Protein AF-0000000079061519 (afdb_homodimer)

pLDDT: mean 73.84, std 27.34, range [19.83, 97.75]

Foldseek 3Di:
DDDQWAWAQDPDPVRDIDIDGRDDDDDDPVVDDDPVDDDDDVVVVVVVVVVVVVVRVVRHVVRVVSNVVVVVVVVVVVVVVVVVVVVVVVVVVVVVVVVVCCVPDPPPPPDPPPPPPPPPVVPPPPPPPPPPPPPPPDPPPDDDD/DDDQWAWFFDPDPVRDIDIDGNDDPDDDPPPDDDPVDDDDDVVVVVVVVVVVVVVRVVRHVVRVVSNVVVVVVVVVVVVVVVVVVVVVVVVVVVVVVVVVCCVPDPPPPPDPPPPPPPPPVVPPPDDPPPDPPPPPPDDDDDPDD

Structure (mmCIF, N/CA/C/O backbone):
data_AF-0000000079061519-model_v1
#
loop_
_entity.id
_entity.type
_entity.pdbx_description
1 polymer 'Uncharacterized protein'
#
loop_
_atom_site.group_PDB
_atom_site.id
_atom_site.type_symbol
_atom_site.label_atom_id
_atom_site.label_alt_id
_atom_site.label_comp_id
_atom_site.label_asym_id
_atom_site.label_entity_id
_atom_site.label_seq_id
_atom_site.pdbx_PDB_ins_code
_atom_site.Cartn_x
_atom_site.Cartn_y
_atom_site.Cartn_z
_atom_site.occupancy
_atom_site.B_iso_or_equiv
_atom_site.auth_seq_id
_atom_site.auth_comp_id
_atom_site.auth_asym_id
_atom_site.auth_atom_id
_atom_site.pdbx_PDB_model_num
ATOM 1 N N . MET A 1 1 ? 3.869 -21.891 -20.766 1 82.25 1 MET A N 1
ATOM 2 C CA . MET A 1 1 ? 4.172 -21.562 -19.375 1 82.25 1 MET A CA 1
ATOM 3 C C . MET A 1 1 ? 3.914 -20.094 -19.094 1 82.25 1 MET A C 1
ATOM 5 O O . MET A 1 1 ? 4.098 -19.25 -19.969 1 82.25 1 MET A O 1
ATOM 9 N N . PRO A 1 2 ? 3.344 -19.875 -17.906 1 87.19 2 PRO A N 1
ATOM 10 C CA . PRO A 1 2 ? 3.217 -18.469 -17.531 1 87.19 2 PRO A CA 1
ATOM 11 C C . PRO A 1 2 ? 4.566 -17.781 -17.344 1 87.19 2 PRO A C 1
ATOM 13 O O . PRO A 1 2 ? 5.578 -18.453 -17.125 1 87.19 2 PRO A O 1
ATOM 16 N N . PRO A 1 3 ? 4.539 -16.5 -17.547 1 88.94 3 PRO A N 1
ATOM 17 C CA . PRO A 1 3 ? 5.781 -15.742 -17.359 1 88.94 3 PRO A CA 1
ATOM 18 C C . PRO A 1 3 ? 6.27 -15.773 -15.914 1 88.94 3 PRO A C 1
ATOM 20 O O . PRO A 1 3 ? 5.461 -15.891 -14.984 1 88.94 3 PRO A O 1
ATOM 23 N N . TRP A 1 4 ? 7.633 -15.648 -15.75 1 95.31 4 TRP A N 1
ATOM 24 C CA . TRP A 1 4 ? 8.242 -15.617 -14.43 1 95.31 4 TRP A CA 1
ATOM 25 C C . TRP A 1 4 ? 8.414 -14.188 -13.938 1 95.31 4 TRP A C 1
ATOM 27 O O . TRP A 1 4 ? 9.398 -13.867 -13.266 1 95.31 4 TRP A O 1
ATOM 37 N N . SER A 1 5 ? 7.57 -13.336 -14.414 1 94.69 5 SER A N 1
ATOM 38 C CA . SER A 1 5 ? 7.488 -11.953 -13.953 1 94.69 5 SER A CA 1
ATOM 39 C C . SER A 1 5 ? 6.051 -11.445 -13.969 1 94.69 5 SER A C 1
ATOM 41 O O . SER A 1 5 ? 5.199 -12.008 -14.664 1 94.69 5 SER A O 1
ATOM 43 N N . ILE A 1 6 ? 5.805 -10.5 -13.148 1 94.88 6 ILE A N 1
ATOM 44 C CA . ILE A 1 6 ? 4.496 -9.867 -13.07 1 94.88 6 ILE A CA 1
ATOM 45 C C . ILE A 1 6 ? 4.652 -8.352 -13.07 1 94.88 6 ILE A C 1
ATOM 47 O O . ILE A 1 6 ? 5.668 -7.828 -12.602 1 94.88 6 ILE A O 1
ATOM 51 N N . TYR A 1 7 ? 3.643 -7.727 -13.617 1 93.69 7 TYR A N 1
ATOM 52 C CA . TYR A 1 7 ? 3.623 -6.273 -13.688 1 93.69 7 TYR A CA 1
ATOM 53 C C . TYR A 1 7 ? 2.799 -5.68 -12.555 1 93.69 7 TYR A C 1
ATOM 55 O O . TYR A 1 7 ? 1.604 -5.961 -12.438 1 93.69 7 TYR A O 1
ATOM 63 N N . LEU A 1 8 ? 3.488 -4.895 -11.688 1 95.5 8 LEU A N 1
ATOM 64 C CA . LEU A 1 8 ? 2.832 -4.297 -10.523 1 95.5 8 LEU A CA 1
ATOM 65 C C . LEU A 1 8 ? 3.137 -2.805 -10.438 1 95.5 8 LEU A C 1
ATOM 67 O O . LEU A 1 8 ? 4.094 -2.326 -11.055 1 95.5 8 LEU A O 1
ATOM 71 N N . VAL A 1 9 ? 2.305 -2.174 -9.688 1 93.56 9 VAL A N 1
ATOM 72 C CA . VAL A 1 9 ? 2.557 -0.765 -9.406 1 93.56 9 VAL A CA 1
ATOM 73 C C . VAL A 1 9 ? 3.494 -0.638 -8.211 1 93.56 9 VAL A C 1
ATOM 75 O O . VAL A 1 9 ? 3.285 -1.28 -7.18 1 93.56 9 VAL A O 1
ATOM 78 N N . GLY A 1 10 ? 4.484 0.158 -8.375 1 88.69 10 GLY A N 1
ATOM 79 C CA . GLY A 1 10 ? 5.43 0.387 -7.297 1 88.69 10 GLY A CA 1
ATOM 80 C C . GLY A 1 10 ? 4.898 1.32 -6.227 1 88.69 10 GLY A C 1
ATOM 81 O O . GLY A 1 10 ? 4.016 2.139 -6.492 1 88.69 10 GLY A O 1
ATOM 82 N N . LEU A 1 11 ? 5.41 1.166 -5.062 1 85.06 11 LEU A N 1
ATOM 83 C CA . LEU A 1 11 ? 4.992 1.956 -3.91 1 85.06 11 LEU A CA 1
ATOM 84 C C . LEU A 1 11 ? 5.852 3.207 -3.766 1 85.06 11 LEU A C 1
ATOM 86 O O . LEU A 1 11 ? 5.711 3.953 -2.795 1 85.06 11 LEU A O 1
ATOM 90 N N . GLY A 1 12 ? 6.695 3.324 -4.703 1 79.62 12 GLY A N 1
ATOM 91 C CA . GLY A 1 12 ? 7.523 4.52 -4.672 1 79.62 12 GLY A CA 1
ATOM 92 C C . GLY A 1 12 ? 6.777 5.777 -5.07 1 79.62 12 GLY A C 1
ATOM 93 O O . GLY A 1 12 ? 5.559 5.746 -5.254 1 79.62 12 GLY A O 1
ATOM 94 N N . ASP A 1 13 ? 7.527 6.898 -5.297 1 75.69 13 ASP A N 1
ATOM 95 C CA . ASP A 1 13 ? 6.957 8.227 -5.496 1 75.69 13 ASP A CA 1
ATOM 96 C C . ASP A 1 13 ? 6.312 8.344 -6.875 1 75.69 13 ASP A C 1
ATOM 98 O O . ASP A 1 13 ? 5.305 9.031 -7.039 1 75.69 13 ASP A O 1
ATOM 102 N N . GLU A 1 14 ? 6.773 7.574 -7.762 1 80.44 14 GLU A N 1
ATOM 103 C CA . GLU A 1 14 ? 6.305 7.754 -9.133 1 80.44 14 GLU A CA 1
ATOM 104 C C . GLU A 1 14 ? 5.137 6.816 -9.438 1 80.44 14 GLU A C 1
ATOM 106 O O . GLU A 1 14 ? 4.434 7.004 -10.438 1 80.44 14 GLU A O 1
ATOM 111 N N . HIS A 1 15 ? 4.875 5.867 -8.594 1 84.38 15 HIS A N 1
ATOM 112 C CA . HIS A 1 15 ? 3.779 4.922 -8.758 1 84.38 15 HIS A CA 1
ATOM 113 C C . HIS A 1 15 ? 3.758 4.332 -10.164 1 84.38 15 HIS A C 1
ATOM 115 O O . HIS A 1 15 ? 2.695 4.223 -10.781 1 84.38 15 HIS A O 1
ATOM 121 N N . LYS A 1 16 ? 4.918 4.035 -10.578 1 87.94 16 LYS A N 1
ATOM 122 C CA . LYS A 1 16 ? 5.066 3.479 -11.914 1 87.94 16 LYS A CA 1
ATOM 123 C C . LYS A 1 16 ? 4.945 1.958 -11.898 1 87.94 16 LYS A C 1
ATOM 125 O O . LYS A 1 16 ? 5.27 1.317 -10.891 1 87.94 16 LYS A O 1
ATOM 130 N N . PHE A 1 17 ? 4.484 1.512 -13.039 1 92.19 17 PHE A N 1
ATOM 131 C CA . PHE A 1 17 ? 4.461 0.064 -13.211 1 92.19 17 PHE A CA 1
ATOM 132 C C . PHE A 1 17 ? 5.871 -0.479 -13.43 1 92.19 17 PHE A C 1
ATOM 134 O O . PHE A 1 17 ? 6.672 0.124 -14.148 1 92.19 17 PHE A O 1
ATOM 141 N N . GLU A 1 18 ? 6.078 -1.591 -12.742 1 92.12 18 GLU A N 1
ATOM 142 C CA . GLU A 1 18 ? 7.379 -2.252 -12.844 1 92.12 18 GLU A CA 1
ATOM 143 C C . GLU A 1 18 ? 7.219 -3.766 -12.945 1 92.12 18 GLU A C 1
ATOM 145 O O . GLU A 1 18 ? 6.238 -4.324 -12.453 1 92.12 18 GLU A O 1
ATOM 150 N N . HIS A 1 19 ? 8.266 -4.316 -13.609 1 94.12 19 HIS A N 1
ATOM 151 C CA . HIS A 1 19 ? 8.336 -5.773 -13.656 1 94.12 19 HIS A CA 1
ATOM 152 C C . HIS A 1 19 ? 8.969 -6.336 -12.391 1 94.12 19 HIS A C 1
ATOM 154 O O . HIS A 1 19 ? 10.07 -5.93 -12.008 1 94.12 19 HIS A O 1
ATOM 160 N N . VAL A 1 20 ? 8.211 -7.254 -11.844 1 95.06 20 VAL A N 1
ATOM 161 C CA . VAL A 1 20 ? 8.711 -7.934 -10.656 1 95.06 20 VAL A CA 1
ATOM 162 C C . VAL A 1 20 ? 8.953 -9.406 -10.961 1 95.06 20 VAL A C 1
ATOM 164 O O . VAL A 1 20 ? 8.039 -10.117 -11.391 1 95.06 20 VAL A O 1
ATOM 167 N N . ASP A 1 21 ? 10.172 -9.82 -10.695 1 96.62 21 ASP A N 1
ATOM 168 C CA . ASP A 1 21 ? 10.508 -11.219 -10.922 1 96.62 21 ASP A CA 1
ATOM 169 C C . ASP A 1 21 ? 9.883 -12.117 -9.859 1 96.62 21 ASP A C 1
ATOM 171 O O . ASP A 1 21 ? 9.953 -11.82 -8.664 1 96.62 21 ASP A O 1
ATOM 175 N N . ILE A 1 22 ? 9.344 -13.211 -10.367 1 96.81 22 ILE A N 1
ATOM 176 C CA . ILE A 1 22 ? 8.789 -14.203 -9.453 1 96.81 22 ILE A CA 1
ATOM 177 C C . ILE A 1 22 ? 9.906 -15.094 -8.914 1 96.81 22 ILE A C 1
ATOM 179 O O . ILE A 1 22 ? 10.57 -15.789 -9.688 1 96.81 22 ILE A O 1
ATOM 183 N N . PRO A 1 23 ? 10.18 -14.992 -7.609 1 95.38 23 PRO A N 1
ATOM 184 C CA . PRO A 1 23 ? 11.25 -15.812 -7.051 1 95.38 23 PRO A CA 1
ATOM 185 C C . PRO A 1 23 ? 11.047 -17.312 -7.305 1 95.38 23 PRO A C 1
ATOM 187 O O . PRO A 1 23 ? 9.914 -17.797 -7.27 1 95.38 23 PRO A O 1
ATOM 190 N N . ARG A 1 24 ? 12.32 -17.75 -7.566 1 88.94 24 ARG A N 1
ATOM 191 C CA . ARG A 1 24 ? 12.344 -19.188 -7.816 1 88.94 24 ARG A CA 1
ATOM 192 C C . ARG A 1 24 ? 12.945 -19.953 -6.633 1 88.94 24 ARG A C 1
ATOM 194 O O . ARG A 1 24 ? 13.633 -19.359 -5.801 1 88.94 24 ARG A O 1
ATOM 201 N N . ASP A 1 25 ? 12.477 -20.953 -6.129 1 86.69 25 ASP A N 1
ATOM 202 C CA . ASP A 1 25 ? 13.047 -21.812 -5.094 1 86.69 25 ASP A CA 1
ATOM 203 C C . ASP A 1 25 ? 12.492 -21.453 -3.717 1 86.69 25 ASP A C 1
ATOM 205 O O . ASP A 1 25 ? 13.258 -21.266 -2.764 1 86.69 25 ASP A O 1
ATOM 209 N N . ILE A 1 26 ? 11.281 -21.141 -3.838 1 86.69 26 ILE A N 1
ATOM 210 C CA . ILE A 1 26 ? 10.57 -20.938 -2.584 1 86.69 26 ILE A CA 1
ATOM 211 C C . ILE A 1 26 ? 10.109 -22.266 -2.016 1 86.69 26 ILE A C 1
ATOM 213 O O . ILE A 1 26 ? 9.602 -23.125 -2.748 1 86.69 26 ILE A O 1
ATOM 217 N N . GLU A 1 27 ? 10.406 -22.375 -0.73 1 82.62 27 GLU A N 1
ATOM 218 C CA . GLU A 1 27 ? 10.023 -23.625 -0.084 1 82.62 27 GLU A CA 1
ATOM 219 C C . GLU A 1 27 ? 8.602 -23.562 0.464 1 82.62 27 GLU A C 1
ATOM 221 O O . GLU A 1 27 ? 8.289 -22.688 1.286 1 82.62 27 GLU A O 1
ATOM 226 N N . TYR A 1 28 ? 7.684 -24.344 -0.229 1 83.75 28 TYR A N 1
ATOM 227 C CA . TYR A 1 28 ? 6.328 -24.578 0.255 1 83.75 28 TYR A CA 1
ATOM 228 C C . TYR A 1 28 ? 5.996 -26.062 0.246 1 83.75 28 TYR A C 1
ATOM 230 O O . TYR A 1 28 ? 6.512 -26.828 -0.584 1 83.75 28 TYR A O 1
ATOM 238 N N . ASN A 1 29 ? 5.164 -26.453 1.187 1 84.06 29 ASN A N 1
ATOM 239 C CA . ASN A 1 29 ? 4.828 -27.859 1.344 1 84.06 29 ASN A CA 1
ATOM 240 C C . ASN A 1 29 ? 4.223 -28.438 0.069 1 84.06 29 ASN A C 1
ATOM 242 O O . ASN A 1 29 ? 4.422 -29.609 -0.242 1 84.06 29 ASN A O 1
ATOM 246 N N . TYR A 1 30 ? 3.549 -27.562 -0.661 1 82.25 30 TYR A N 1
ATOM 247 C CA . TYR A 1 30 ? 2.844 -28.047 -1.837 1 82.25 30 TYR A CA 1
ATOM 248 C C . TYR A 1 30 ? 3.746 -28.031 -3.064 1 82.25 30 TYR A C 1
ATOM 250 O O . TYR A 1 30 ? 3.326 -28.406 -4.16 1 82.25 30 TYR A O 1
ATOM 258 N N . VAL A 1 31 ? 4.996 -27.688 -2.918 1 85.88 31 VAL A N 1
ATOM 259 C CA . VAL A 1 31 ? 5.91 -27.625 -4.055 1 85.88 31 VAL A CA 1
ATOM 260 C C . VAL A 1 31 ? 6.598 -28.984 -4.223 1 85.88 31 VAL A C 1
ATOM 262 O O . VAL A 1 31 ? 7.152 -29.281 -5.285 1 85.88 31 VAL A O 1
ATOM 265 N N . VAL A 1 32 ? 6.379 -29.859 -3.289 1 84.44 32 VAL A N 1
ATOM 266 C CA . VAL A 1 32 ? 7.074 -31.141 -3.318 1 84.44 32 VAL A CA 1
ATOM 267 C C . VAL A 1 32 ? 6.188 -32.188 -3.975 1 84.44 32 VAL A C 1
ATOM 269 O O . VAL A 1 32 ? 5.055 -32.406 -3.541 1 84.44 32 VAL A O 1
ATOM 272 N N . VAL A 1 33 ? 6.742 -32.781 -5.102 1 85.75 33 VAL A N 1
ATOM 273 C CA . VAL A 1 33 ? 6.07 -33.875 -5.785 1 85.75 33 VAL A CA 1
ATOM 274 C C . VAL A 1 33 ? 6.844 -35.188 -5.555 1 85.75 33 VAL A C 1
ATOM 276 O O . VAL A 1 33 ? 8.062 -35.25 -5.754 1 85.75 33 VAL A O 1
ATOM 279 N N . PRO A 1 34 ? 6.133 -36.156 -5.051 1 86.5 34 PRO A N 1
ATOM 280 C CA . PRO A 1 34 ? 6.828 -37.438 -4.824 1 86.5 34 PRO A CA 1
ATOM 281 C C . PRO A 1 34 ? 7.613 -37.906 -6.047 1 86.5 34 PRO A C 1
ATOM 283 O O . PRO A 1 34 ? 7.156 -37.75 -7.18 1 86.5 34 PRO A O 1
ATOM 286 N N . ASN A 1 35 ? 8.766 -38.562 -5.898 1 87.94 35 ASN A N 1
ATOM 287 C CA . ASN A 1 35 ? 9.688 -39 -6.949 1 87.94 35 ASN A CA 1
ATOM 288 C C . ASN A 1 35 ? 9.047 -40.031 -7.871 1 87.94 35 ASN A C 1
ATOM 290 O O . ASN A 1 35 ? 9.414 -40.125 -9.047 1 87.94 35 ASN A O 1
ATOM 294 N N . LYS A 1 36 ? 8.086 -40.656 -7.418 1 91.62 36 LYS A N 1
ATOM 295 C CA . LYS A 1 36 ? 7.48 -41.75 -8.18 1 91.62 36 LYS A CA 1
ATOM 296 C C . LYS A 1 36 ? 6.488 -41.219 -9.211 1 91.62 36 LYS A C 1
ATOM 298 O O . LYS A 1 36 ? 6.117 -41.938 -10.141 1 91.62 36 LYS A O 1
ATOM 303 N N . VAL A 1 37 ? 6.121 -40.031 -8.977 1 89.94 37 VAL A N 1
ATOM 304 C CA . VAL A 1 37 ? 5.137 -39.438 -9.875 1 89.94 37 VAL A CA 1
ATOM 305 C C . VAL A 1 37 ? 5.844 -38.844 -11.102 1 89.94 37 VAL A C 1
ATOM 307 O O . VAL A 1 37 ? 6.695 -37.969 -10.969 1 89.94 37 VAL A O 1
ATOM 310 N N . LYS A 1 38 ? 5.531 -39.375 -12.359 1 91.62 38 LYS A N 1
ATOM 311 C CA . LYS A 1 38 ? 6.184 -38.906 -13.586 1 91.62 38 LYS A CA 1
ATOM 312 C C . LYS A 1 38 ? 5.219 -38.094 -14.445 1 91.62 38 LYS A C 1
ATOM 314 O O . LYS A 1 38 ? 5.648 -37.281 -15.266 1 91.62 38 LYS A O 1
ATOM 319 N N . MET A 1 39 ? 3.961 -38.438 -14.305 1 93.12 39 MET A N 1
ATOM 320 C CA . MET A 1 39 ? 2.914 -37.75 -15.062 1 93.12 39 MET A CA 1
ATOM 321 C C . MET A 1 39 ? 1.742 -37.375 -14.156 1 93.12 39 MET A C 1
ATOM 323 O O . MET A 1 39 ? 1.481 -38.062 -13.164 1 93.12 39 MET A O 1
ATOM 327 N N . VAL A 1 40 ? 1.188 -36.281 -14.477 1 92.19 40 VAL A N 1
ATOM 328 C CA . VAL A 1 40 ? 0.06 -35.781 -13.703 1 92.19 40 VAL A CA 1
ATOM 329 C C . VAL A 1 40 ? -1.114 -35.469 -14.633 1 92.19 40 VAL A C 1
ATOM 331 O O . VAL A 1 40 ? -0.918 -35.094 -15.789 1 92.19 40 VAL A O 1
ATOM 334 N N . ALA A 1 41 ? -2.256 -35.75 -14.156 1 93 41 ALA A N 1
ATOM 335 C CA . ALA A 1 41 ? -3.471 -35.5 -14.93 1 93 41 ALA A CA 1
ATOM 336 C C . ALA A 1 41 ? -3.576 -34.031 -15.344 1 93 41 ALA A C 1
ATOM 338 O O . ALA A 1 41 ? -3.254 -33.125 -14.57 1 93 41 ALA A O 1
ATOM 339 N N . VAL A 1 42 ? -4.105 -33.844 -16.562 1 91.88 42 VAL A N 1
ATOM 340 C CA . VAL A 1 42 ? -4.234 -32.531 -17.125 1 91.88 42 VAL A CA 1
ATOM 341 C C . VAL A 1 42 ? -5.137 -31.672 -16.234 1 91.88 42 VAL A C 1
ATOM 343 O O . VAL A 1 42 ? -4.945 -30.453 -16.125 1 91.88 42 VAL A O 1
ATOM 346 N N . GLY A 1 43 ? -6.117 -32.281 -15.578 1 89 43 GLY A N 1
ATOM 347 C CA . GLY A 1 43 ? -6.992 -31.547 -14.672 1 89 43 GLY A CA 1
ATOM 348 C C . GLY A 1 43 ? -6.242 -30.812 -13.57 1 89 43 GLY A C 1
ATOM 349 O O . GLY A 1 43 ? -6.59 -29.688 -13.211 1 89 43 GLY A O 1
ATOM 350 N N . THR A 1 44 ? -5.227 -31.484 -13.078 1 91.69 44 THR A N 1
ATOM 351 C CA . THR A 1 44 ? -4.391 -30.875 -12.047 1 91.69 44 THR A CA 1
ATOM 352 C C . THR A 1 44 ? -3.656 -29.656 -12.594 1 91.69 44 THR A C 1
ATOM 354 O O . THR A 1 44 ? -3.598 -28.609 -11.938 1 91.69 44 THR A O 1
ATOM 357 N N . VAL A 1 45 ? -3.152 -29.75 -13.805 1 91.56 45 VAL A N 1
ATOM 358 C CA . VAL A 1 45 ? -2.406 -28.672 -14.453 1 91.56 45 VAL A CA 1
ATOM 359 C C . VAL A 1 45 ? -3.328 -27.484 -14.703 1 91.56 45 VAL A C 1
ATOM 361 O O . VAL A 1 45 ? -2.947 -26.344 -14.461 1 91.56 45 VAL A O 1
ATOM 364 N N . VAL A 1 46 ? -4.523 -27.75 -15.102 1 90.44 46 VAL A N 1
ATOM 365 C CA . VAL A 1 46 ? -5.508 -26.703 -15.344 1 90.44 46 VAL A CA 1
ATOM 366 C C . VAL A 1 46 ? -5.805 -25.969 -14.039 1 90.44 46 VAL A C 1
ATOM 368 O O . VAL A 1 46 ? -5.875 -24.734 -14.016 1 90.44 46 VAL A O 1
ATOM 371 N N . GLY A 1 47 ? -5.91 -26.703 -12.953 1 92.06 47 GLY A N 1
ATOM 372 C CA . GLY A 1 47 ? -6.113 -26.109 -11.648 1 92.06 47 GLY A CA 1
ATOM 373 C C . GLY A 1 47 ? -4.969 -25.203 -11.227 1 92.06 47 GLY A C 1
ATOM 374 O O . GLY A 1 47 ? -5.195 -24.109 -10.703 1 92.06 47 GLY A O 1
ATOM 375 N N . LEU A 1 48 ? -3.793 -25.609 -11.453 1 94.25 48 LEU A N 1
ATOM 376 C CA . LEU A 1 48 ? -2.613 -24.828 -11.094 1 94.25 48 LEU A CA 1
ATOM 377 C C . LEU A 1 48 ? -2.521 -23.547 -11.93 1 94.25 48 LEU A C 1
ATOM 379 O O . LEU A 1 48 ? -2.188 -22.484 -11.414 1 94.25 48 LEU A O 1
ATOM 383 N N . LEU A 1 49 ? -2.855 -23.672 -13.195 1 93.69 49 LEU A N 1
ATOM 384 C CA . LEU A 1 49 ? -2.842 -22.516 -14.094 1 93.69 49 LEU A CA 1
ATOM 385 C C . LEU A 1 49 ? -3.896 -21.5 -13.68 1 93.69 49 LEU A C 1
ATOM 387 O O . LEU A 1 49 ? -3.646 -20.297 -13.719 1 93.69 49 LEU A O 1
ATOM 391 N N . GLN A 1 50 ? -4.992 -21.922 -13.227 1 93.19 50 GLN A N 1
ATOM 392 C CA . GLN A 1 50 ? -6.039 -21.031 -12.727 1 93.19 50 GLN A CA 1
ATOM 393 C C . GLN A 1 50 ? -5.594 -20.328 -11.453 1 93.19 50 GLN A C 1
ATOM 395 O O . GLN A 1 50 ? -5.887 -19.141 -11.266 1 93.19 50 GLN A O 1
ATOM 400 N N . GLN A 1 51 ? -4.898 -21.016 -10.641 1 95 51 GLN A N 1
ATOM 401 C CA . GLN A 1 51 ? -4.383 -20.406 -9.414 1 95 51 GLN A CA 1
ATOM 402 C C . GLN A 1 51 ? -3.365 -19.312 -9.727 1 95 51 GLN A C 1
ATOM 404 O O . GLN A 1 51 ? -3.373 -18.266 -9.102 1 95 51 GLN A O 1
ATOM 409 N N . ILE A 1 52 ? -2.539 -19.594 -10.656 1 95.5 52 ILE A N 1
ATOM 410 C CA . ILE A 1 52 ? -1.54 -18.625 -11.07 1 95.5 52 ILE A CA 1
ATOM 411 C C . ILE A 1 52 ? -2.234 -17.375 -11.617 1 95.5 52 ILE A C 1
ATOM 413 O O . ILE A 1 52 ? -1.879 -16.25 -11.25 1 95.5 52 ILE A O 1
ATOM 417 N N . ALA A 1 53 ? -3.25 -17.609 -12.414 1 94.94 53 ALA A N 1
ATOM 418 C CA . ALA A 1 53 ? -4.027 -16.484 -12.945 1 94.94 53 ALA A CA 1
ATOM 419 C C . ALA A 1 53 ? -4.691 -15.695 -11.82 1 94.94 53 ALA A C 1
ATOM 421 O O . ALA A 1 53 ? -4.66 -14.461 -11.812 1 94.94 53 ALA A O 1
ATOM 422 N N . GLY A 1 54 ? -5.246 -16.391 -10.914 1 95.75 54 GLY A N 1
ATOM 423 C CA . GLY A 1 54 ? -5.895 -15.758 -9.773 1 95.75 54 GLY A CA 1
ATOM 424 C C . GLY A 1 54 ? -4.934 -14.969 -8.906 1 95.75 54 GLY A C 1
ATOM 425 O O . GLY A 1 54 ? -5.223 -13.836 -8.523 1 95.75 54 GLY A O 1
ATOM 426 N N . LEU A 1 55 ? -3.818 -15.531 -8.617 1 95.88 55 LEU A N 1
ATOM 427 C CA . LEU A 1 55 ? -2.812 -14.875 -7.793 1 95.88 55 LEU A CA 1
ATOM 428 C C . LEU A 1 55 ? -2.275 -13.625 -8.484 1 95.88 55 LEU A C 1
ATOM 430 O O . LEU A 1 55 ? -2.047 -12.602 -7.84 1 95.88 55 LEU A O 1
ATOM 434 N N . THR A 1 56 ? -2.094 -13.719 -9.734 1 95.12 56 THR A N 1
ATOM 435 C CA . THR A 1 56 ? -1.656 -12.57 -10.523 1 95.12 56 THR A CA 1
ATOM 436 C C . THR A 1 56 ? -2.676 -11.438 -10.445 1 95.12 56 THR A C 1
ATOM 438 O O . THR A 1 56 ? -2.307 -10.281 -10.25 1 95.12 56 THR A O 1
ATOM 441 N N . SER A 1 57 ? -3.889 -11.789 -10.57 1 94.62 57 SER A N 1
ATOM 442 C CA . SER A 1 57 ? -4.965 -10.812 -10.469 1 94.62 57 SER A CA 1
ATOM 443 C C . SER A 1 57 ? -4.977 -10.133 -9.102 1 94.62 57 SER A C 1
ATOM 445 O O . SER A 1 57 ? -5.105 -8.914 -9.008 1 94.62 57 SER A O 1
ATOM 447 N N . ILE A 1 58 ? -4.805 -10.859 -8.078 1 95 58 ILE A N 1
ATOM 448 C CA . ILE A 1 58 ? -4.781 -10.344 -6.715 1 95 58 ILE A CA 1
ATOM 449 C C . ILE A 1 58 ? -3.602 -9.383 -6.551 1 95 58 ILE A C 1
ATOM 451 O O . ILE A 1 58 ? -3.756 -8.281 -6.016 1 95 58 ILE A O 1
ATOM 455 N N . ALA A 1 59 ? -2.486 -9.812 -6.98 1 95.12 59 ALA A N 1
ATOM 456 C CA . ALA A 1 59 ? -1.288 -8.992 -6.836 1 95.12 59 ALA A CA 1
ATOM 457 C C . ALA A 1 59 ? -1.457 -7.648 -7.543 1 95.12 59 ALA A C 1
ATOM 459 O O . ALA A 1 59 ? -1.125 -6.602 -6.98 1 95.12 59 ALA A O 1
ATOM 460 N N . MET A 1 60 ? -1.974 -7.68 -8.68 1 94.12 60 MET A N 1
ATOM 461 C CA . MET A 1 60 ? -2.182 -6.457 -9.453 1 94.12 60 MET A CA 1
ATOM 462 C C . MET A 1 60 ? -3.189 -5.543 -8.766 1 94.12 60 MET A C 1
ATOM 464 O O . MET A 1 60 ? -2.928 -4.352 -8.578 1 94.12 60 MET A O 1
ATOM 468 N N . LYS A 1 61 ? -4.281 -6.074 -8.383 1 94.19 61 LYS A N 1
ATOM 469 C CA . LYS A 1 61 ? -5.328 -5.309 -7.723 1 94.19 61 LYS A CA 1
ATOM 470 C C . LYS A 1 61 ? -4.82 -4.688 -6.422 1 94.19 61 LYS A C 1
ATOM 472 O O . LYS A 1 61 ? -5.109 -3.527 -6.125 1 94.19 61 LYS A O 1
ATOM 477 N N . GLN A 1 62 ? -4.121 -5.445 -5.719 1 93.94 62 GLN A N 1
ATOM 478 C CA . GLN A 1 62 ? -3.576 -4.965 -4.453 1 93.94 62 GLN A CA 1
ATOM 479 C C . GLN A 1 62 ? -2.57 -3.838 -4.68 1 93.94 62 GLN A C 1
ATOM 481 O O . GLN A 1 62 ? -2.527 -2.873 -3.912 1 93.94 62 GLN A O 1
ATOM 486 N N . SER A 1 63 ? -1.758 -4.039 -5.613 1 95.06 63 SER A N 1
ATOM 487 C CA . SER A 1 63 ? -0.771 -3.006 -5.906 1 95.06 63 SER A CA 1
ATOM 488 C C . SER A 1 63 ? -1.444 -1.692 -6.293 1 95.06 63 SER A C 1
ATOM 490 O O . SER A 1 63 ? -1.021 -0.62 -5.859 1 95.06 63 SER A O 1
ATOM 492 N N . LEU A 1 64 ? -2.482 -1.761 -7.031 1 95.75 64 LEU A N 1
ATOM 493 C CA . LEU A 1 64 ? -3.232 -0.576 -7.434 1 95.75 64 LEU A CA 1
ATOM 494 C C . LEU A 1 64 ? -3.941 0.051 -6.238 1 95.75 64 LEU A C 1
ATOM 496 O O . LEU A 1 64 ? -3.93 1.273 -6.074 1 95.75 64 LEU A O 1
ATOM 500 N N . ALA A 1 65 ? -4.508 -0.778 -5.469 1 94.69 65 ALA A N 1
ATOM 501 C CA . ALA A 1 65 ? -5.203 -0.302 -4.273 1 94.69 65 ALA A CA 1
ATOM 502 C C . ALA A 1 65 ? -4.242 0.412 -3.326 1 94.69 65 ALA A C 1
ATOM 504 O O . ALA A 1 65 ? -4.594 1.437 -2.736 1 94.69 65 ALA A O 1
ATOM 505 N N . ALA A 1 66 ? -3.141 -0.18 -3.182 1 94.56 66 ALA A N 1
ATOM 506 C CA . ALA A 1 66 ? -2.123 0.432 -2.332 1 94.56 66 ALA A CA 1
ATOM 507 C C . ALA A 1 66 ? -1.725 1.809 -2.857 1 94.56 66 ALA A C 1
ATOM 509 O O . ALA A 1 66 ? -1.645 2.773 -2.092 1 94.56 66 ALA A O 1
ATOM 510 N N . ARG A 1 67 ? -1.451 1.856 -4.07 1 93.62 67 ARG A N 1
ATOM 511 C CA . ARG A 1 67 ? -1.13 3.133 -4.699 1 93.62 67 ARG A CA 1
ATOM 512 C C . ARG A 1 67 ? -2.229 4.16 -4.449 1 93.62 67 ARG A C 1
ATOM 514 O O . ARG A 1 67 ? -1.95 5.293 -4.047 1 93.62 67 ARG A O 1
ATOM 521 N N . ASP A 1 68 ? -3.416 3.854 -4.691 1 95.06 68 ASP A N 1
ATOM 522 C CA . ASP A 1 68 ? -4.539 4.77 -4.527 1 95.06 68 ASP A CA 1
ATOM 523 C C . ASP A 1 68 ? -4.66 5.242 -3.08 1 95.06 68 ASP A C 1
ATOM 525 O O . ASP A 1 68 ? -4.93 6.418 -2.826 1 95.06 68 ASP A O 1
ATOM 529 N N . ALA A 1 69 ? -4.488 4.32 -2.201 1 93.19 69 ALA A N 1
ATOM 530 C CA . ALA A 1 69 ? -4.535 4.676 -0.784 1 93.19 69 ALA A CA 1
ATOM 531 C C . ALA A 1 69 ? -3.439 5.676 -0.431 1 93.19 69 ALA A C 1
ATOM 533 O O . ALA A 1 69 ? -3.691 6.66 0.265 1 93.19 69 ALA A O 1
ATOM 534 N N . LEU A 1 70 ? -2.309 5.418 -0.905 1 92.88 70 LEU A N 1
ATOM 535 C CA . LEU A 1 70 ? -1.179 6.305 -0.65 1 92.88 70 LEU A CA 1
ATOM 536 C C . LEU A 1 70 ? -1.438 7.695 -1.224 1 92.88 70 LEU A C 1
ATOM 538 O O . LEU A 1 70 ? -1.196 8.703 -0.555 1 92.88 70 LEU A O 1
ATOM 542 N N . LEU A 1 71 ? -1.95 7.73 -2.379 1 93.44 71 LEU A N 1
ATOM 543 C CA . LEU A 1 71 ? -2.24 9 -3.033 1 93.44 71 LEU A CA 1
ATOM 544 C C . LEU A 1 71 ? -3.332 9.758 -2.285 1 93.44 71 LEU A C 1
ATOM 546 O O . LEU A 1 71 ? -3.236 10.977 -2.104 1 93.44 71 LEU A O 1
ATOM 550 N N . ARG A 1 72 ? -4.27 9.078 -1.907 1 93.75 72 ARG A N 1
ATOM 551 C CA . ARG A 1 72 ? -5.367 9.688 -1.159 1 93.75 72 ARG A CA 1
ATOM 552 C C . ARG A 1 72 ? -4.863 10.32 0.134 1 93.75 72 ARG A C 1
ATOM 554 O O . ARG A 1 72 ? -5.219 11.453 0.455 1 93.75 72 ARG A O 1
ATOM 561 N N . ILE A 1 73 ? -4.078 9.633 0.832 1 91.81 73 ILE A N 1
ATOM 562 C CA . ILE A 1 73 ? -3.549 10.133 2.1 1 91.81 73 ILE A CA 1
ATOM 563 C C . ILE A 1 73 ? -2.66 11.344 1.848 1 91.81 73 ILE A C 1
ATOM 565 O O . ILE A 1 73 ? -2.727 12.336 2.582 1 91.81 73 ILE A O 1
ATOM 569 N N . LYS A 1 74 ? -1.892 11.25 0.898 1 92.19 74 LYS A N 1
ATOM 570 C CA . LYS A 1 74 ? -1.005 12.359 0.566 1 92.19 74 LYS A CA 1
ATOM 571 C C . LYS A 1 74 ? -1.801 13.617 0.221 1 92.19 74 LYS A C 1
A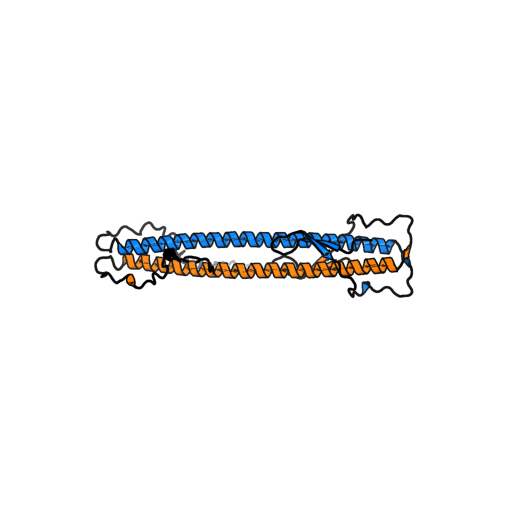TOM 573 O O . LYS A 1 74 ? -1.449 14.719 0.649 1 92.19 74 LYS A O 1
ATOM 578 N N . GLU A 1 75 ? -2.789 13.492 -0.521 1 94.06 75 GLU A N 1
ATOM 579 C CA . GLU A 1 75 ? -3.641 14.617 -0.893 1 94.06 75 GLU A CA 1
ATOM 580 C C . GLU A 1 75 ? -4.305 15.234 0.334 1 94.06 75 GLU A C 1
ATOM 582 O O . GLU A 1 75 ? -4.312 16.453 0.492 1 94.06 75 GLU A O 1
ATOM 587 N N . GLU A 1 76 ? -4.828 14.414 1.104 1 94.19 76 GLU A N 1
ATOM 588 C CA . GLU A 1 76 ? -5.461 14.875 2.338 1 94.19 76 GLU A CA 1
ATOM 589 C C . GLU A 1 76 ? -4.461 15.609 3.227 1 94.19 76 GLU A C 1
ATOM 591 O O . GLU A 1 76 ? -4.773 16.672 3.779 1 94.19 76 GLU A O 1
ATOM 596 N N . HIS A 1 77 ? -3.322 15.047 3.367 1 94.31 77 HIS A N 1
ATOM 597 C CA . HIS A 1 77 ? -2.252 15.656 4.148 1 94.31 77 HIS A CA 1
ATOM 598 C C . HIS A 1 77 ? -1.886 17.031 3.605 1 94.31 77 HIS A C 1
ATOM 600 O O . HIS A 1 77 ? -1.758 18 4.367 1 94.31 77 HIS A O 1
ATOM 606 N N . THR A 1 78 ? -1.747 17.094 2.367 1 95.31 78 THR A N 1
ATOM 607 C CA . THR A 1 78 ? -1.39 18.359 1.732 1 95.31 78 THR A CA 1
ATOM 608 C C . THR A 1 78 ? -2.461 19.422 1.987 1 95.31 78 THR A C 1
ATOM 610 O O . THR A 1 78 ? -2.146 20.562 2.338 1 95.31 78 THR A O 1
ATOM 613 N N . ARG A 1 79 ? -3.639 19.062 1.879 1 96.5 79 ARG A N 1
ATOM 614 C CA . ARG A 1 79 ? -4.75 19.984 2.113 1 96.5 79 ARG A CA 1
ATOM 615 C C . ARG A 1 79 ? -4.742 20.5 3.551 1 96.5 79 ARG A C 1
ATOM 617 O O . ARG A 1 79 ? -4.938 21.688 3.791 1 96.5 79 ARG A O 1
ATOM 624 N N . GLN A 1 80 ? -4.547 19.609 4.438 1 96.5 80 GLN A N 1
ATOM 625 C CA . GLN A 1 80 ? -4.531 19.969 5.852 1 96.5 80 GLN A CA 1
ATOM 626 C C . GLN A 1 80 ? -3.361 20.891 6.172 1 96.5 80 GLN A C 1
ATOM 628 O O . GLN A 1 80 ? -3.518 21.875 6.902 1 96.5 80 GLN A O 1
ATOM 633 N N . ILE A 1 81 ? -2.285 20.578 5.684 1 96.25 81 ILE A N 1
ATOM 634 C CA . ILE A 1 81 ? -1.087 21.375 5.926 1 96.25 81 ILE A CA 1
ATOM 635 C C . ILE A 1 81 ? -1.263 22.766 5.32 1 96.25 81 ILE A C 1
ATOM 637 O O . ILE A 1 81 ? -0.914 23.766 5.945 1 96.25 81 ILE A O 1
ATOM 641 N N . ASP A 1 82 ? -1.812 22.828 4.191 1 96.5 82 ASP A N 1
ATOM 642 C CA . ASP A 1 82 ? -2.041 24.109 3.533 1 96.5 82 ASP A CA 1
ATOM 643 C C . ASP A 1 82 ? -3.029 24.969 4.324 1 96.5 82 ASP A C 1
ATOM 645 O O . ASP A 1 82 ? -2.814 26.156 4.504 1 96.5 82 ASP A O 1
ATOM 649 N N . ALA A 1 83 ? -4.008 24.422 4.754 1 97 83 ALA A N 1
ATOM 650 C CA . ALA A 1 83 ? -4.984 25.125 5.574 1 97 83 ALA A CA 1
ATOM 651 C C . ALA A 1 83 ? -4.332 25.719 6.82 1 97 83 ALA A C 1
ATOM 653 O O . ALA A 1 83 ? -4.594 26.859 7.184 1 97 83 ALA A O 1
ATOM 654 N N . LYS A 1 84 ? -3.521 24.984 7.391 1 97.12 84 LYS A N 1
ATOM 655 C CA . LYS A 1 84 ? -2.834 25.438 8.594 1 97.12 84 LYS A CA 1
ATOM 656 C C . LYS A 1 84 ? -1.798 26.516 8.25 1 97.12 84 LYS A C 1
ATOM 658 O O . LYS A 1 84 ? -1.596 27.453 9.023 1 97.12 84 LYS A O 1
ATOM 663 N N . ARG A 1 85 ? -1.185 26.297 7.18 1 97.12 85 ARG A N 1
ATOM 664 C CA . ARG A 1 85 ? -0.249 27.312 6.715 1 97.12 85 ARG A CA 1
ATOM 665 C C . ARG A 1 85 ? -0.957 28.641 6.488 1 97.12 85 ARG A C 1
ATOM 667 O O . ARG A 1 85 ? -0.446 29.703 6.875 1 97.12 85 ARG A O 1
ATOM 674 N N . ASP A 1 86 ? -2.082 28.625 5.93 1 97.38 86 ASP A N 1
ATOM 675 C CA . ASP A 1 86 ? -2.875 29.844 5.711 1 97.38 86 ASP A CA 1
ATOM 676 C C . ASP A 1 86 ? -3.264 30.484 7.039 1 97.38 86 ASP A C 1
ATOM 678 O O . ASP A 1 86 ? -3.178 31.703 7.188 1 97.38 86 ASP A O 1
ATOM 682 N N . GLU A 1 87 ? -3.676 29.703 7.926 1 97.38 87 GLU A N 1
ATOM 683 C CA . GLU A 1 87 ? -4.02 30.203 9.258 1 97.38 87 GLU A CA 1
ATOM 684 C C . GLU A 1 87 ? -2.82 30.875 9.922 1 97.38 87 GLU A C 1
ATOM 686 O O . GLU A 1 87 ? -2.941 31.969 10.477 1 97.38 87 GLU A O 1
ATOM 691 N N . ILE A 1 88 ? -1.724 30.156 9.805 1 97.44 88 ILE A N 1
ATOM 692 C CA . ILE A 1 88 ? -0.496 30.672 10.398 1 97.44 88 ILE A CA 1
ATOM 693 C C . ILE A 1 88 ? -0.129 32 9.758 1 97.44 88 ILE A C 1
ATOM 695 O O . ILE A 1 88 ? 0.212 32.969 10.453 1 97.44 88 ILE A O 1
ATOM 699 N N . GLU A 1 89 ? -0.253 32.156 8.539 1 97.69 89 GLU A N 1
ATOM 700 C CA . GLU A 1 89 ? 0.065 33.406 7.832 1 97.69 89 GLU A CA 1
ATOM 701 C C . GLU A 1 89 ? -0.876 34.531 8.242 1 97.69 89 GLU A C 1
ATOM 703 O O . GLU A 1 89 ? -0.436 35.656 8.484 1 97.69 89 GLU A O 1
ATOM 708 N N . ASN A 1 90 ? -2.117 34.219 8.359 1 97.25 90 ASN A N 1
ATOM 709 C CA . ASN A 1 90 ? -3.098 35.219 8.789 1 97.25 90 ASN A CA 1
ATOM 710 C C . ASN A 1 90 ? -2.824 35.688 10.211 1 97.25 90 ASN A C 1
ATOM 712 O O . ASN A 1 90 ? -2.902 36.906 10.5 1 97.25 90 ASN A O 1
ATOM 716 N N . LEU A 1 91 ? -2.395 34.781 11.039 1 95.94 91 LEU A N 1
ATOM 717 C CA . LEU A 1 91 ? -2.072 35.125 12.422 1 95.94 91 LEU A CA 1
ATOM 718 C C . LEU A 1 91 ? -0.802 35.969 12.492 1 95.94 91 LEU A C 1
ATOM 720 O O . LEU A 1 91 ? -0.729 36.906 13.266 1 95.94 91 LEU A O 1
ATOM 724 N N . LYS A 1 92 ? 0.132 35.625 11.727 1 95.69 92 LYS A N 1
ATOM 725 C CA . LYS A 1 92 ? 1.362 36.406 11.672 1 95.69 92 LYS A CA 1
ATOM 726 C C . LYS A 1 92 ? 1.088 37.844 11.203 1 95.69 92 LYS A C 1
ATOM 728 O O . LYS A 1 92 ? 1.642 38.781 11.742 1 95.69 92 LYS A O 1
ATOM 733 N N . LYS A 1 93 ? 0.198 38.031 10.203 1 93.62 93 LYS A N 1
ATOM 734 C CA . LYS A 1 93 ? -0.211 39.344 9.75 1 93.62 93 LYS A CA 1
ATOM 735 C C . LYS A 1 93 ? -0.91 40.125 10.867 1 93.62 93 LYS A C 1
ATOM 737 O O . LYS A 1 93 ? -0.631 41.312 11.078 1 93.62 93 LYS A O 1
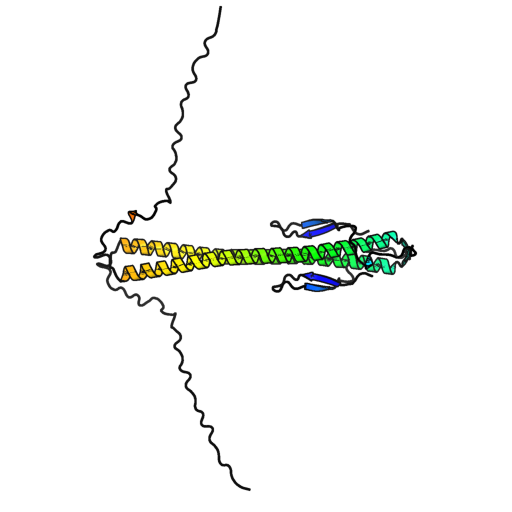ATOM 742 N N . LEU A 1 94 ? -1.744 39.406 11.547 1 93.31 94 LEU A N 1
ATOM 743 C CA . LEU A 1 94 ? -2.463 40 12.656 1 93.31 94 LEU A CA 1
ATOM 744 C C . LEU A 1 94 ? -1.497 40.469 13.75 1 93.31 94 LEU A C 1
ATOM 746 O O . LEU A 1 94 ? -1.621 41.562 14.281 1 93.31 94 LEU A O 1
ATOM 750 N N . VAL A 1 95 ? -0.543 39.594 14.031 1 90.69 95 VAL A N 1
ATOM 751 C CA . VAL A 1 95 ? 0.485 39.938 15.008 1 90.69 95 VAL A CA 1
ATOM 752 C C . VAL A 1 95 ? 1.271 41.156 14.539 1 90.69 95 VAL A C 1
ATOM 754 O O . VAL A 1 95 ? 1.563 42.062 15.328 1 90.69 95 VAL A O 1
ATOM 757 N N . GLY A 1 96 ? 1.548 41.25 13.305 1 86.25 96 GLY A N 1
ATOM 758 C CA . GLY A 1 96 ? 2.234 42.375 12.742 1 86.25 96 GLY A CA 1
ATOM 759 C C . GLY A 1 96 ? 1.445 43.688 12.867 1 86.25 96 GLY A C 1
ATOM 760 O O . GLY A 1 96 ? 1.991 44.719 13.258 1 86.25 96 GLY A O 1
ATOM 761 N N . VAL A 1 97 ? 0.143 43.656 12.586 1 86.31 97 VAL A N 1
ATOM 762 C CA . VAL A 1 97 ? -0.752 44.781 12.656 1 86.31 97 VAL A CA 1
ATOM 763 C C . VAL A 1 97 ? -0.876 45.25 14.109 1 86.31 97 VAL A C 1
ATOM 765 O O . VAL A 1 97 ? -0.789 46.469 14.391 1 86.31 97 VAL A O 1
ATOM 768 N N . LEU A 1 98 ? -0.915 44.312 15.047 1 84.56 98 LEU A N 1
ATOM 769 C CA . LEU A 1 98 ? -1.078 44.656 16.453 1 84.56 98 LEU A CA 1
ATOM 770 C C . LEU A 1 98 ? 0.217 45.219 17.031 1 84.56 98 LEU A C 1
ATOM 772 O O . LEU A 1 98 ? 0.189 46.156 17.844 1 84.56 98 LEU A O 1
ATOM 776 N N . ALA A 1 99 ? 1.253 44.688 16.531 1 82.88 99 ALA A N 1
ATOM 777 C CA . ALA A 1 99 ? 2.555 45.156 17 1 82.88 99 ALA A CA 1
ATOM 778 C C . ALA A 1 99 ? 2.842 46.562 16.484 1 82.88 99 ALA A C 1
ATOM 780 O O . ALA A 1 99 ? 3.354 47.406 17.234 1 82.88 99 ALA A O 1
ATOM 781 N N . LEU A 1 100 ? 2.418 47 15.289 1 79.06 100 LEU A N 1
ATOM 782 C CA . LEU A 1 100 ? 2.604 48.312 14.695 1 79.06 100 LEU A CA 1
ATOM 783 C C . LEU A 1 100 ? 1.587 49.312 15.242 1 79.06 100 LEU A C 1
ATOM 785 O O . LEU A 1 100 ? 1.918 50.469 15.492 1 79.06 100 LEU A O 1
ATOM 789 N N . GLY A 1 101 ? 0.33 48.906 15.312 1 68.94 101 GLY A N 1
ATOM 790 C CA . GLY A 1 101 ? -0.678 49.75 15.898 1 68.94 101 GLY A CA 1
ATOM 791 C C . GLY A 1 101 ? -0.387 50.125 17.344 1 68.94 101 GLY A C 1
ATOM 792 O O . GLY A 1 101 ? -0.63 51.25 17.766 1 68.94 101 GLY A O 1
ATOM 793 N N . GLY A 1 102 ? 0.056 49.219 18.062 1 60.78 102 GLY A N 1
ATOM 794 C CA . GLY A 1 102 ? 0.481 49.531 19.406 1 60.78 102 GLY A CA 1
ATOM 795 C C . GLY A 1 102 ? 1.658 50.469 19.453 1 60.78 102 GLY A C 1
ATOM 796 O O . GLY A 1 102 ? 1.795 51.25 20.406 1 60.78 102 GLY A O 1
ATOM 797 N N . LEU A 1 103 ? 2.453 50.469 18.453 1 59.62 103 LEU A N 1
ATOM 798 C CA . LEU A 1 103 ? 3.6 51.375 18.375 1 59.62 103 LEU A CA 1
ATOM 799 C C . LEU A 1 103 ? 3.17 52.75 17.875 1 59.62 103 LEU A C 1
ATOM 801 O O . LEU A 1 103 ? 3.709 53.75 18.328 1 59.62 103 LEU A O 1
ATOM 805 N N . LEU A 1 104 ? 2.178 52.969 17 1 57.66 104 LEU A N 1
ATOM 806 C CA . LEU A 1 104 ? 1.773 54.219 16.375 1 57.66 104 LEU A CA 1
ATOM 807 C C . LEU A 1 104 ? 0.672 54.875 17.188 1 57.66 104 LEU A C 1
ATOM 809 O O . LEU A 1 104 ? 0.549 56.125 17.172 1 57.66 104 LEU A O 1
ATOM 813 N N . TYR A 1 105 ? -0.376 54.375 17.625 1 47.06 105 TYR A N 1
ATOM 814 C CA . TYR A 1 105 ? -1.396 55 18.453 1 47.06 105 TYR A CA 1
ATOM 815 C C . TYR A 1 105 ? -1.271 54.562 19.906 1 47.06 105 TYR A C 1
ATOM 817 O O . TYR A 1 105 ? -1.901 53.594 20.328 1 47.06 105 TYR A O 1
ATOM 825 N N . PRO A 1 106 ? -0.27 55.031 20.531 1 45.5 106 PRO A N 1
ATOM 826 C CA . PRO A 1 106 ? -0.249 54.812 21.984 1 45.5 106 PRO A CA 1
ATOM 827 C C . PRO A 1 106 ? -1.549 55.25 22.656 1 45.5 106 PRO A C 1
ATOM 829 O O . PRO A 1 106 ? -2.303 56.062 22.109 1 45.5 106 PRO A O 1
ATOM 832 N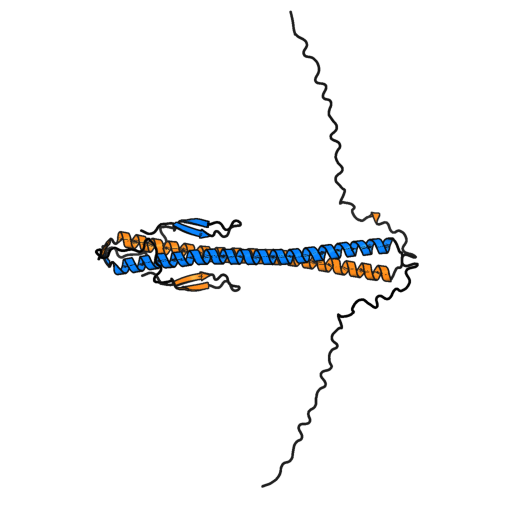 N . THR A 1 107 ? -2.182 54.312 23.5 1 44.22 107 THR A N 1
ATOM 833 C CA . THR A 1 107 ? -3.453 54.594 24.172 1 44.22 107 THR A CA 1
ATOM 834 C C . THR A 1 107 ? -3.629 56.062 24.422 1 44.22 107 THR A C 1
ATOM 836 O O . THR A 1 107 ? -4.59 56.5 25.078 1 44.22 107 THR A O 1
ATOM 839 N N . SER A 1 108 ? -2.783 56.969 24.156 1 41.12 108 SER A N 1
ATOM 840 C CA . SER A 1 108 ? -3.42 58.188 24.672 1 41.12 108 SER A CA 1
ATOM 841 C C . SER A 1 108 ? -4.805 58.375 24.062 1 41.12 108 SER A C 1
ATOM 843 O O . SER A 1 108 ? -5.746 58.781 24.766 1 41.12 108 SER A O 1
ATOM 845 N N . LYS A 1 109 ? -4.965 58.781 22.734 1 42.12 109 LYS A N 1
ATOM 846 C CA . LYS A 1 109 ? -6.246 59.312 22.266 1 42.12 109 LYS A CA 1
ATOM 847 C C . LYS A 1 109 ? -7.121 58.188 21.719 1 42.12 109 LYS A C 1
ATOM 849 O O . LYS A 1 109 ? -8.086 58.438 20.984 1 42.12 109 LYS A O 1
ATOM 854 N N . MET A 1 110 ? -6.848 56.938 21.656 1 37.97 110 MET A N 1
ATOM 855 C CA . MET A 1 110 ? -7.938 56.125 21.141 1 37.97 110 MET A CA 1
ATOM 856 C C . MET A 1 110 ? -9.086 56.062 22.141 1 37.97 110 MET A C 1
ATOM 858 O O . MET A 1 110 ? -8.891 55.656 23.297 1 37.97 110 MET A O 1
ATOM 862 N N . ASP A 1 111 ? -10.078 56.844 22.016 1 35.19 111 ASP A N 1
ATOM 863 C CA . ASP A 1 111 ? -11.391 56.656 22.641 1 35.19 111 ASP A CA 1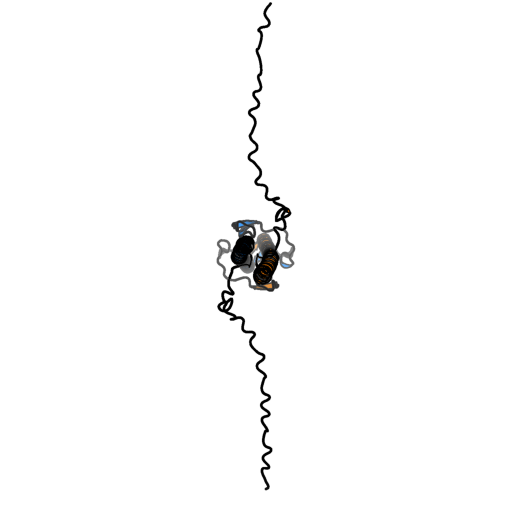
ATOM 864 C C . ASP A 1 111 ? -11.75 55.188 22.703 1 35.19 111 ASP A C 1
ATOM 866 O O . ASP A 1 111 ? -11.328 54.375 21.875 1 35.19 111 ASP A O 1
ATOM 870 N N . ALA A 1 112 ? -12.344 54.594 23.812 1 34.69 112 ALA A N 1
ATOM 871 C CA . ALA A 1 112 ? -13.109 53.375 24.125 1 34.69 112 ALA A CA 1
ATOM 872 C C . ALA A 1 112 ? -13.836 52.875 22.891 1 34.69 112 ALA A C 1
ATOM 874 O O . ALA A 1 112 ? -14.977 53.25 22.625 1 34.69 112 ALA A O 1
ATOM 875 N N . VAL A 1 113 ? -13.391 52.906 21.766 1 35.06 113 VAL A N 1
ATOM 876 C CA . VAL A 1 113 ? -14.227 52.219 20.766 1 35.06 113 VAL A CA 1
ATOM 877 C C . VAL A 1 113 ? -14.5 50.781 21.203 1 35.06 113 VAL A C 1
ATOM 879 O O . VAL A 1 113 ? -13.602 50.094 21.672 1 35.06 113 VAL A O 1
ATOM 882 N N . LYS A 1 114 ? -15.789 50.375 21.297 1 38.22 114 LYS A N 1
ATOM 883 C CA . LYS A 1 114 ? -16.625 49.281 21.75 1 38.22 114 LYS A CA 1
ATOM 884 C C . LYS A 1 114 ? -16.156 47.938 21.156 1 38.22 114 LYS A C 1
ATOM 886 O O . LYS A 1 114 ? -16.266 47.719 19.953 1 38.22 114 LYS A O 1
ATOM 891 N N . LEU A 1 115 ? -15.18 47.25 21.609 1 36.72 115 LEU A N 1
ATOM 892 C CA . LEU A 1 115 ? -14.969 45.812 21.531 1 36.72 115 LEU A CA 1
ATOM 893 C C . LEU A 1 115 ? -16.297 45.062 21.625 1 36.72 115 LEU A C 1
ATOM 895 O O . LEU A 1 115 ? -16.297 43.812 21.719 1 36.72 115 LEU A O 1
ATOM 899 N N . LYS A 1 116 ? -17.344 45.75 21.75 1 38.31 116 LYS A N 1
ATOM 900 C CA . LYS A 1 116 ? -18.656 45.125 21.875 1 38.31 116 LYS A CA 1
ATOM 901 C C . LYS A 1 116 ? -18.984 44.281 20.656 1 38.31 116 LYS A C 1
ATOM 903 O O . LYS A 1 116 ? -19.891 43.438 20.703 1 38.31 116 LYS A O 1
ATOM 908 N N . SER A 1 117 ? -18.594 44.531 19.438 1 34.75 117 SER A N 1
ATOM 909 C CA . SER A 1 117 ? -19.172 43.781 18.312 1 34.75 117 SER A CA 1
ATOM 910 C C . SER A 1 117 ? -18.344 42.531 18 1 34.75 117 SER A C 1
ATOM 912 O O . SER A 1 117 ? -18.344 42.062 16.859 1 34.75 117 SER A O 1
ATOM 914 N N . LEU A 1 118 ? -17.312 42.188 18.703 1 36.59 118 LEU A N 1
ATOM 915 C CA . LEU A 1 118 ? -16.844 40.844 18.359 1 36.59 118 LEU A CA 1
ATOM 916 C C . LEU A 1 118 ? -17.875 39.781 18.719 1 36.59 118 LEU A C 1
ATOM 918 O O . LEU A 1 118 ? -18.469 39.844 19.797 1 36.59 118 LEU A O 1
ATOM 922 N N . PRO A 1 119 ? -18.469 39.062 17.734 1 33.62 119 PRO A N 1
ATOM 923 C CA . PRO A 1 119 ? -19.422 38.031 18.125 1 33.62 119 PRO A CA 1
ATOM 924 C C . PRO A 1 119 ? -18.906 37.156 19.266 1 33.62 119 PRO A C 1
ATOM 926 O O . PRO A 1 119 ? -17.797 36.625 19.203 1 33.62 119 PRO A O 1
ATOM 929 N N . THR A 1 120 ? -19.125 37.562 20.5 1 39.62 120 THR A N 1
ATOM 930 C CA . THR A 1 120 ? -19.094 36.719 21.672 1 39.62 120 THR A CA 1
ATOM 931 C C . THR A 1 120 ? -19.75 35.375 21.375 1 39.62 120 THR A C 1
ATOM 933 O O . THR A 1 120 ? -20.234 34.688 22.297 1 39.62 120 THR A O 1
ATOM 936 N N . GLY A 1 121 ? -19.969 35 20.078 1 37.16 121 GLY A N 1
ATOM 937 C CA . GLY A 1 121 ? -20.703 33.75 19.938 1 37.16 121 GLY A CA 1
ATOM 938 C C . GLY A 1 121 ? -20.094 32.594 20.719 1 37.16 121 GLY A C 1
ATOM 939 O O . GLY A 1 121 ? -20.469 31.438 20.516 1 37.16 121 GLY A O 1
ATOM 940 N N . PHE A 1 122 ? -18.906 32.75 21.281 1 35.5 122 PHE A N 1
ATOM 941 C CA . PHE A 1 122 ? -18.609 31.531 22.031 1 35.5 122 PHE A CA 1
ATOM 942 C C . PHE A 1 122 ? -19.375 31.5 23.344 1 35.5 122 PHE A C 1
ATOM 944 O O . PHE A 1 122 ? -18.922 32.031 24.359 1 35.5 122 PHE A O 1
ATOM 951 N N . SER A 1 123 ? -20.625 31.922 23.297 1 30.58 123 SER A N 1
ATOM 952 C CA . SER A 1 123 ? -21.422 31.734 24.5 1 30.58 123 SER A CA 1
ATOM 953 C C . SER A 1 123 ? -21.156 30.391 25.156 1 30.58 123 SER A C 1
ATOM 955 O O . SER A 1 123 ? -21.094 29.359 24.469 1 30.58 123 SER A O 1
ATOM 957 N N . SER A 1 124 ? -20.328 30.469 26.219 1 30.73 124 SER A N 1
ATOM 958 C CA . SER A 1 124 ? -20.359 29.422 27.234 1 30.73 124 SER A CA 1
ATOM 959 C C . SER A 1 124 ? -21.766 28.906 27.453 1 30.73 124 SER A C 1
ATOM 961 O O . SER A 1 124 ? -22.672 29.672 27.812 1 30.73 124 SER A O 1
ATOM 963 N N . GLU A 1 125 ? -22.172 27.969 26.594 1 32.25 125 GLU A N 1
ATOM 964 C CA . GLU A 1 125 ? -23.391 27.219 26.891 1 32.25 125 GLU A CA 1
ATOM 965 C C . GLU A 1 125 ? -23.5 26.906 28.375 1 32.25 125 GLU A C 1
ATOM 967 O O . GLU A 1 125 ? -22.562 26.391 28.984 1 32.25 125 GLU A O 1
ATOM 972 N N . GLY A 1 126 ? -24.125 27.859 29.156 1 27.7 126 GLY A N 1
ATOM 973 C CA . GLY A 1 126 ? -24.672 27.781 30.516 1 27.7 126 GLY A CA 1
ATOM 974 C C . GLY A 1 126 ? -25.203 26.391 30.844 1 27.7 126 GLY A C 1
ATOM 975 O O . GLY A 1 126 ? -25.688 25.688 29.969 1 27.7 126 GLY A O 1
ATOM 976 N N . GLU A 1 127 ? -24.578 25.812 31.875 1 35.09 127 GLU A N 1
ATOM 977 C CA . GLU A 1 127 ? -25 24.641 32.625 1 35.09 127 GLU A CA 1
ATOM 978 C C . GLU A 1 127 ? -26.5 24.625 32.844 1 35.09 127 GLU A C 1
ATOM 980 O O . GLU A 1 127 ? -27.047 25.547 33.469 1 35.09 127 GLU A O 1
ATOM 985 N N . SER A 1 128 ? -27.172 24.375 31.797 1 32.12 128 SER A N 1
ATOM 986 C CA . SER A 1 128 ? -28.594 24.156 32.094 1 32.12 128 SER A CA 1
ATOM 987 C C . SER A 1 128 ? -28.766 23.25 33.281 1 32.12 128 SER A C 1
ATOM 989 O O . SER A 1 128 ? -28.156 22.172 33.375 1 32.12 128 SER A O 1
ATOM 991 N N . SER A 1 129 ? -28.969 23.906 34.5 1 32.31 129 SER A N 1
ATOM 992 C CA . SER A 1 129 ? -29.5 23.297 35.719 1 32.31 129 SER A CA 1
ATOM 993 C C . SER A 1 129 ? -30.656 22.344 35.375 1 32.31 129 SER A C 1
ATOM 995 O O . SER A 1 129 ? -31.672 22.766 34.812 1 32.31 129 SER A O 1
ATOM 997 N N . ASP A 1 130 ? -30.328 21.078 35.062 1 31.39 130 ASP A N 1
ATOM 998 C CA . ASP A 1 130 ? -31.266 19.953 35 1 31.39 130 ASP A CA 1
ATOM 999 C C . ASP A 1 130 ? -32.25 19.969 36.188 1 31.39 130 ASP A C 1
ATOM 1001 O O . ASP A 1 130 ? -31.812 19.938 37.344 1 31.39 130 ASP A O 1
ATOM 1005 N N . ASP A 1 131 ? -33.219 20.781 36.094 1 29.75 131 ASP A N 1
ATOM 1006 C CA . ASP A 1 131 ? -34.375 20.734 37 1 29.75 131 ASP A CA 1
ATOM 1007 C C . ASP A 1 131 ? -34.844 19.297 37.188 1 29.75 131 ASP A C 1
ATOM 1009 O O . ASP A 1 131 ? -35.062 18.562 36.219 1 29.75 131 ASP A O 1
ATOM 1013 N N . ASP A 1 132 ? -34.5 18.703 38.406 1 29.56 132 ASP A N 1
ATOM 1014 C CA . ASP A 1 132 ? -34.938 17.484 39.094 1 29.56 132 ASP A CA 1
ATOM 1015 C C . ASP A 1 132 ? -36.469 17.328 39.031 1 29.56 132 ASP A C 1
ATOM 1017 O O . ASP A 1 132 ? -37.188 18.125 39.656 1 29.56 132 ASP A O 1
ATOM 1021 N N . ASP A 1 133 ? -37.031 17.156 37.875 1 28.48 133 ASP A N 1
ATOM 1022 C CA . ASP A 1 133 ? -38.469 16.844 37.906 1 28.48 133 ASP A CA 1
ATOM 1023 C C . ASP A 1 133 ? -38.75 15.68 38.844 1 28.48 133 ASP A C 1
ATOM 1025 O O . ASP A 1 133 ? -38.281 14.57 38.625 1 28.48 133 ASP A O 1
ATOM 1029 N N . SER A 1 134 ? -38.938 15.945 40.219 1 28.22 134 SER A N 1
ATOM 1030 C CA . SER A 1 134 ? -39.5 15.117 41.281 1 28.22 134 SER A CA 1
ATOM 1031 C C . SER A 1 134 ? -40.844 14.516 40.844 1 28.22 134 SER A C 1
ATOM 1033 O O . SER A 1 134 ? -41.875 15.164 40.938 1 28.22 134 SER A O 1
ATOM 1035 N N . ARG A 1 135 ? -40.969 13.883 39.688 1 27.2 135 ARG A N 1
ATOM 1036 C CA . ARG A 1 135 ? -42.312 13.391 39.5 1 27.2 135 ARG A CA 1
ATOM 1037 C C . ARG A 1 135 ? -42.719 12.406 40.594 1 27.2 135 ARG A C 1
ATOM 1039 O O . ARG A 1 135 ? -42 11.445 40.875 1 27.2 135 ARG A O 1
ATOM 1046 N N . SER A 1 136 ? -43.469 12.992 41.625 1 23.98 136 SER A N 1
ATOM 1047 C CA . SER A 1 136 ? -44.25 12.398 42.719 1 23.98 136 SER A CA 1
ATOM 1048 C C . SER A 1 136 ? -45.219 11.328 42.188 1 23.98 136 SER A C 1
ATOM 1050 O O . SER A 1 136 ? -46.156 11.641 41.438 1 23.98 136 SER A O 1
ATOM 1052 N N . ASP A 1 137 ? -44.656 10.234 41.656 1 23.64 137 ASP A N 1
ATOM 1053 C CA . ASP A 1 137 ? -45.594 9.164 41.375 1 23.64 137 ASP A CA 1
ATOM 1054 C C . ASP A 1 137 ? -46.531 8.914 42.531 1 23.64 137 ASP A C 1
ATOM 1056 O O . ASP A 1 137 ? -46.094 8.68 43.656 1 23.64 137 ASP A O 1
ATOM 1060 N N . GLY A 1 138 ? -47.688 9.555 42.562 1 21.92 138 GLY A N 1
ATOM 1061 C CA . GLY A 1 138 ? -48.875 9.367 43.375 1 21.92 138 GLY A CA 1
ATOM 1062 C C . GLY A 1 138 ? -49.281 7.91 43.531 1 21.92 138 GLY A C 1
ATOM 1063 O O . GLY A 1 138 ? -49.25 7.152 42.562 1 21.92 138 GLY A O 1
ATOM 1064 N N . ALA A 1 139 ? -49.219 7.316 44.75 1 24.42 139 ALA A N 1
ATOM 1065 C CA . ALA A 1 139 ? -49.531 6.098 45.5 1 24.42 139 ALA A CA 1
ATOM 1066 C C . ALA A 1 139 ? -51 5.695 45.281 1 24.42 139 ALA A C 1
ATOM 1068 O O . ALA A 1 139 ? -51.562 4.91 46.062 1 24.42 139 ALA A O 1
ATOM 1069 N N . CYS A 1 140 ? -51.562 5.898 44.094 1 24.66 140 CYS A N 1
ATOM 1070 C CA . CYS A 1 140 ? -52.969 5.664 44.344 1 24.66 140 CYS A CA 1
ATOM 1071 C C . CYS A 1 140 ? -53.188 4.312 45.031 1 24.66 140 CYS A C 1
ATOM 1073 O O . CYS A 1 140 ? -52.531 3.332 44.688 1 24.66 140 CYS A O 1
ATOM 1075 N N . ALA A 1 141 ? -54 4.27 46.125 1 24.17 141 ALA A N 1
ATOM 1076 C CA . ALA A 1 141 ? -54.656 3.492 47.188 1 24.17 141 ALA A CA 1
ATOM 1077 C C . ALA A 1 141 ? -55.5 2.369 46.594 1 24.17 141 ALA A C 1
ATOM 1079 O O . ALA A 1 141 ? -56.219 1.676 47.312 1 24.17 141 ALA A O 1
ATOM 1080 N N . ARG A 1 142 ? -55.438 2.166 45.188 1 22.95 142 ARG A N 1
ATOM 1081 C CA . ARG A 1 142 ? -56.75 1.553 45 1 22.95 142 ARG A CA 1
ATOM 1082 C C . ARG A 1 142 ? -56.938 0.363 45.938 1 22.95 142 ARG A C 1
ATOM 1084 O O . ARG A 1 142 ? -55.969 -0.305 46.281 1 22.95 142 ARG A O 1
ATOM 1091 N N . GLY A 1 143 ? -58.219 0.134 46.312 1 22.77 143 GLY A N 1
ATOM 1092 C CA . GLY A 1 143 ? -59.188 -0.511 47.156 1 22.77 143 GLY A CA 1
ATOM 1093 C C . GLY A 1 143 ? -59 -2.016 47.25 1 22.77 143 GLY A C 1
ATOM 1094 O O . GLY A 1 143 ? -58.219 -2.596 46.5 1 22.77 143 GLY A O 1
ATOM 1095 N N . GLN A 1 144 ? -60.125 -2.688 47.5 1 25.17 144 GLN A N 1
ATOM 1096 C CA . GLN A 1 144 ? -60.844 -3.664 48.344 1 25.17 144 GLN A CA 1
ATOM 1097 C C . GLN A 1 144 ? -60.625 -5.082 47.812 1 25.17 144 GLN A C 1
ATOM 1099 O O . GLN A 1 144 ? -60.25 -5.977 48.562 1 25.17 144 GLN A O 1
ATOM 1104 N N . VAL A 1 145 ? -61.781 -5.551 47 1 26.14 145 VAL A N 1
ATOM 1105 C CA . VAL A 1 145 ? -62.375 -6.879 47.062 1 26.14 145 VAL A CA 1
ATOM 1106 C C . VAL A 1 145 ? -61.5 -7.891 46.344 1 26.14 145 VAL A C 1
ATOM 1108 O O . VAL A 1 145 ? -60.906 -7.574 45.312 1 26.14 145 VAL A O 1
ATOM 1111 N N . MET B 1 1 ? -2.477 -29.969 -3.58 1 86.06 1 MET B N 1
ATOM 1112 C CA . MET B 1 1 ? -2.85 -28.719 -4.23 1 86.06 1 MET B CA 1
ATOM 1113 C C . MET B 1 1 ? -2.617 -27.531 -3.299 1 86.06 1 MET B C 1
ATOM 1115 O O . MET B 1 1 ? -2.779 -27.641 -2.082 1 86.06 1 MET B O 1
ATOM 1119 N N . PRO B 1 2 ? -2.113 -26.469 -3.912 1 90.44 2 PRO B N 1
ATOM 1120 C CA . PRO B 1 2 ? -2.014 -25.25 -3.104 1 90.44 2 PRO B CA 1
ATOM 1121 C C . PRO B 1 2 ? -3.379 -24.719 -2.676 1 90.44 2 PRO B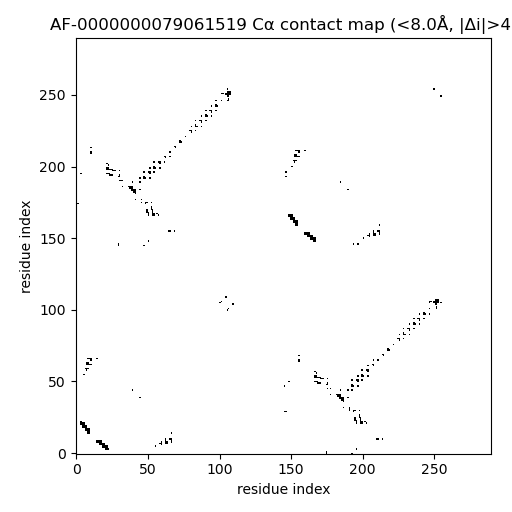 C 1
ATOM 1123 O O . PRO B 1 2 ? -4.395 -25.047 -3.289 1 90.44 2 PRO B O 1
ATOM 1126 N N . PRO B 1 3 ? -3.338 -24 -1.588 1 90.75 3 PRO B N 1
ATOM 1127 C CA . PRO B 1 3 ? -4.594 -23.406 -1.126 1 90.75 3 PRO B CA 1
ATOM 1128 C C . PRO B 1 3 ? -5.16 -22.375 -2.105 1 90.75 3 PRO B C 1
ATOM 1130 O O . PRO B 1 3 ? -4.402 -21.719 -2.814 1 90.75 3 PRO B O 1
ATOM 1133 N N . TRP B 1 4 ? -6.535 -22.266 -2.121 1 95.75 4 TRP B N 1
ATOM 1134 C CA . TRP B 1 4 ? -7.223 -21.297 -2.973 1 95.75 4 TRP B CA 1
ATOM 1135 C C . TRP B 1 4 ? -7.48 -19.984 -2.223 1 95.75 4 TRP B C 1
ATOM 1137 O O . TRP B 1 4 ? -8.492 -19.328 -2.453 1 95.75 4 TRP B O 1
ATOM 1147 N N . SER B 1 5 ? -6.668 -19.734 -1.267 1 94.88 5 SER B N 1
ATOM 1148 C CA . SER B 1 5 ? -6.676 -18.469 -0.542 1 94.88 5 SER B CA 1
ATOM 1149 C C . SER B 1 5 ? -5.266 -18.047 -0.139 1 94.88 5 SER B C 1
ATOM 1151 O O . SER B 1 5 ? -4.355 -18.875 -0.097 1 94.88 5 SER B O 1
ATOM 1153 N N . ILE B 1 6 ? -5.102 -16.781 0.051 1 95.38 6 ILE B N 1
ATOM 1154 C CA . ILE B 1 6 ? -3.828 -16.234 0.488 1 95.38 6 ILE B CA 1
ATOM 1155 C C . ILE B 1 6 ? -4.062 -15.25 1.635 1 95.38 6 ILE B C 1
ATOM 1157 O O . ILE B 1 6 ? -5.125 -14.617 1.718 1 95.38 6 ILE B O 1
ATOM 1161 N N . TYR B 1 7 ? -3.072 -15.188 2.475 1 94.25 7 TYR B N 1
ATOM 1162 C CA . TYR B 1 7 ? -3.121 -14.289 3.623 1 94.25 7 TYR B CA 1
ATOM 1163 C C . TYR B 1 7 ? -2.359 -13 3.338 1 94.25 7 TYR B C 1
ATOM 1165 O O . TYR B 1 7 ? -1.154 -13.031 3.072 1 94.25 7 TYR B O 1
ATOM 1173 N N . LEU B 1 8 ? -3.113 -11.875 3.354 1 95.62 8 LEU B N 1
ATOM 1174 C CA . LEU B 1 8 ? -2.52 -10.578 3.057 1 95.62 8 LEU B CA 1
ATOM 1175 C C . LEU B 1 8 ? -2.893 -9.555 4.121 1 95.62 8 LEU B C 1
ATOM 1177 O O . LEU B 1 8 ? -3.855 -9.75 4.867 1 95.62 8 LEU B O 1
ATOM 1181 N N . VAL B 1 9 ? -2.098 -8.539 4.121 1 93.75 9 VAL B N 1
ATOM 1182 C CA . VAL B 1 9 ? -2.418 -7.414 5 1 93.75 9 VAL B CA 1
ATOM 1183 C C . VAL B 1 9 ? -3.361 -6.453 4.285 1 93.75 9 VAL B C 1
ATOM 1185 O O . VAL B 1 9 ? -3.119 -6.074 3.135 1 93.75 9 VAL B O 1
ATOM 1188 N N . GLY B 1 10 ? -4.371 -6.082 4.965 1 88.94 10 GLY B N 1
ATOM 1189 C CA . GLY B 1 10 ? -5.328 -5.145 4.406 1 88.94 10 GLY B CA 1
ATOM 1190 C C . GLY B 1 10 ? -4.848 -3.705 4.445 1 88.94 10 GLY B C 1
ATOM 1191 O O . GLY B 1 10 ? -3.98 -3.357 5.25 1 88.94 10 GLY B O 1
ATOM 1192 N N . LEU B 1 11 ? -5.379 -2.922 3.588 1 85.19 11 LEU B N 1
ATOM 1193 C CA . LEU B 1 11 ? -5.008 -1.518 3.459 1 85.19 11 LEU B CA 1
ATOM 1194 C C . LEU B 1 11 ? -5.91 -0.636 4.316 1 85.19 11 LEU B C 1
ATOM 1196 O O . LEU B 1 11 ? -5.82 0.592 4.262 1 85.19 11 LEU B O 1
ATOM 1200 N N . GLY B 1 12 ? -6.723 -1.318 5.004 1 80.25 12 GLY B N 1
ATOM 1201 C CA . GLY B 1 12 ? -7.602 -0.559 5.879 1 80.25 12 GLY B CA 1
ATOM 1202 C C . GLY B 1 12 ? -6.898 -0.022 7.113 1 80.25 12 GLY B C 1
ATOM 1203 O O . GLY B 1 12 ? -5.68 -0.156 7.246 1 80.25 12 GLY B O 1
ATOM 1204 N N . ASP B 1 13 ? -7.668 0.527 8.086 1 75.5 13 ASP B N 1
ATOM 1205 C CA . ASP B 1 13 ? -7.148 1.254 9.242 1 75.5 13 ASP B CA 1
ATOM 1206 C C . ASP B 1 13 ? -6.484 0.303 10.234 1 75.5 13 ASP B C 1
ATOM 1208 O O . ASP B 1 13 ? -5.5 0.662 10.883 1 75.5 13 ASP B O 1
ATOM 1212 N N . GLU B 1 14 ? -6.914 -0.895 10.211 1 79.88 14 GLU B N 1
ATOM 1213 C CA . GLU B 1 14 ? -6.418 -1.807 11.234 1 79.88 14 GLU B CA 1
ATOM 1214 C C . GLU B 1 14 ? -5.215 -2.602 10.727 1 79.88 14 GLU B C 1
ATOM 1216 O O . GLU B 1 14 ? -4.496 -3.217 11.523 1 79.88 14 GLU B O 1
ATOM 1221 N N . HIS B 1 15 ? -4.941 -2.551 9.461 1 84.19 15 HIS B N 1
ATOM 1222 C CA . HIS B 1 15 ? -3.812 -3.246 8.852 1 84.19 15 HIS B CA 1
ATOM 1223 C C . HIS B 1 15 ? -3.742 -4.695 9.32 1 84.19 15 HIS B C 1
ATOM 1225 O O . HIS B 1 15 ? -2.664 -5.191 9.656 1 84.19 15 HIS B O 1
ATOM 1231 N N . LYS B 1 16 ? -4.879 -5.293 9.328 1 87.81 16 LYS B N 1
ATOM 1232 C CA . LYS B 1 16 ? -4.98 -6.676 9.781 1 87.81 16 LYS B CA 1
ATOM 1233 C C . LYS B 1 16 ? -4.797 -7.652 8.617 1 87.81 16 LYS B C 1
ATOM 1235 O O . LYS B 1 16 ? -5.105 -7.32 7.469 1 87.81 16 LYS B O 1
ATOM 1240 N N . PHE B 1 17 ? -4.316 -8.789 9.062 1 92.19 17 PHE B N 1
ATOM 1241 C CA . PHE B 1 17 ? -4.23 -9.867 8.078 1 92.19 17 PHE B CA 1
ATOM 1242 C C . PHE B 1 17 ? -5.609 -10.445 7.789 1 92.19 17 PHE B C 1
ATOM 1244 O O . PHE B 1 17 ? -6.41 -10.641 8.703 1 92.19 17 PHE B O 1
ATOM 1251 N N . GLU B 1 18 ? -5.793 -10.648 6.504 1 91.81 18 GLU B N 1
ATOM 1252 C CA . GLU B 1 18 ? -7.059 -11.211 6.051 1 91.81 18 GLU B CA 1
ATOM 1253 C C . GLU B 1 18 ? -6.836 -12.281 4.984 1 91.81 18 GLU B C 1
ATOM 1255 O O . GLU B 1 18 ? -5.836 -12.242 4.262 1 91.81 18 GLU B O 1
ATOM 1260 N N . HIS B 1 19 ? -7.844 -13.195 4.988 1 94 19 HIS B N 1
ATOM 1261 C CA . HIS B 1 19 ? -7.852 -14.195 3.932 1 94 19 HIS B CA 1
ATOM 1262 C C . HIS B 1 19 ? -8.5 -13.656 2.66 1 94 19 HIS B C 1
ATOM 1264 O O . HIS B 1 19 ? -9.625 -13.164 2.697 1 94 19 HIS B O 1
ATOM 1270 N N . VAL B 1 20 ? -7.727 -13.812 1.628 1 95.06 20 VAL B N 1
ATOM 1271 C CA . VAL B 1 20 ? -8.234 -13.398 0.324 1 95.06 20 VAL B CA 1
ATOM 1272 C C . VAL B 1 20 ? -8.391 -14.625 -0.579 1 95.06 20 VAL B C 1
ATOM 1274 O O . VAL B 1 20 ? -7.426 -15.352 -0.815 1 95.06 20 VAL B O 1
ATOM 1277 N N . ASP B 1 21 ? -9.586 -14.773 -1.079 1 96.38 21 ASP B N 1
ATOM 1278 C CA . ASP B 1 21 ? -9.844 -15.891 -1.986 1 96.38 21 ASP B CA 1
ATOM 1279 C C . ASP B 1 21 ? -9.227 -15.625 -3.361 1 96.38 21 ASP B C 1
ATOM 1281 O O . ASP B 1 21 ? -9.383 -14.539 -3.918 1 96.38 21 ASP B O 1
ATOM 1285 N N . ILE B 1 22 ? -8.609 -16.672 -3.842 1 96.44 22 ILE B N 1
ATOM 1286 C CA . ILE B 1 22 ? -8.055 -16.594 -5.191 1 96.44 22 ILE B CA 1
ATOM 1287 C C . ILE B 1 22 ? -9.164 -16.797 -6.215 1 96.44 22 ILE B C 1
ATOM 1289 O O . ILE B 1 22 ? -9.805 -17.859 -6.238 1 96.44 22 ILE B O 1
ATOM 1293 N N . PRO B 1 23 ? -9.445 -15.75 -6.988 1 94.38 23 PRO B N 1
ATOM 1294 C CA . PRO B 1 23 ? -10.516 -15.898 -7.98 1 94.38 23 PRO B CA 1
ATOM 1295 C C . PRO B 1 23 ? -10.273 -17.062 -8.945 1 94.38 23 PRO B C 1
ATOM 1297 O O . PRO B 1 23 ? -9.125 -17.297 -9.336 1 94.38 23 PRO B O 1
ATOM 1300 N N . ARG B 1 24 ? -11.484 -17.609 -9.133 1 87.69 24 ARG B N 1
ATOM 1301 C CA . ARG B 1 24 ? -11.461 -18.734 -10.062 1 87.69 24 ARG B CA 1
ATOM 1302 C C . ARG B 1 24 ? -12.062 -18.344 -11.414 1 87.69 24 ARG B C 1
ATOM 1304 O O . ARG B 1 24 ? -12.766 -17.328 -11.516 1 87.69 24 ARG B O 1
ATOM 1311 N N . ASP B 1 25 ? -11.602 -18.766 -12.547 1 83.44 25 ASP B N 1
ATOM 1312 C CA . ASP B 1 25 ? -12.164 -18.562 -13.875 1 83.44 25 ASP B CA 1
ATOM 1313 C C . ASP B 1 25 ? -11.672 -17.25 -14.484 1 83.44 25 ASP B C 1
ATOM 1315 O O . ASP B 1 25 ? -12.469 -16.469 -15.031 1 83.44 25 ASP B O 1
ATOM 1319 N N . ILE B 1 26 ? -10.508 -16.953 -14.016 1 83.88 26 ILE B N 1
ATOM 1320 C CA . ILE B 1 26 ? -9.844 -15.828 -14.672 1 83.88 26 ILE B CA 1
ATOM 1321 C C . ILE B 1 26 ? -9.227 -16.297 -15.984 1 83.88 26 ILE B C 1
ATOM 1323 O O . ILE B 1 26 ? -8.531 -17.312 -16.031 1 83.88 26 ILE B O 1
ATOM 1327 N N . GLU B 1 27 ? -9.695 -15.602 -17 1 77.19 27 GLU B N 1
ATOM 1328 C CA . GLU B 1 27 ? -9.117 -15.93 -18.297 1 77.19 27 GLU B CA 1
ATOM 1329 C C . GLU B 1 27 ? -7.789 -15.203 -18.5 1 77.19 27 GLU B C 1
ATOM 1331 O O . GLU B 1 27 ? -7.711 -13.984 -18.359 1 77.19 27 GLU B O 1
ATOM 1336 N N . TYR B 1 28 ? -6.703 -16.031 -18.531 1 76.25 28 TYR B N 1
ATOM 1337 C CA . TYR B 1 28 ? -5.398 -15.5 -18.906 1 76.25 28 TYR B CA 1
ATOM 1338 C C . TYR B 1 28 ? -4.848 -16.203 -20.141 1 76.25 28 TYR B C 1
ATOM 1340 O O . TYR B 1 28 ? -5.195 -17.359 -20.406 1 76.25 28 TYR B O 1
ATOM 1348 N N . ASN B 1 29 ? -4.031 -15.484 -20.906 1 76.38 29 ASN B N 1
ATOM 1349 C CA . ASN B 1 29 ? -3.523 -15.961 -22.188 1 76.38 29 ASN B CA 1
ATOM 1350 C C . ASN B 1 29 ? -2.76 -17.281 -22.031 1 76.38 29 ASN B C 1
ATOM 1352 O O . ASN B 1 29 ? -2.709 -18.078 -22.953 1 76.38 29 ASN B O 1
ATOM 1356 N N . TYR B 1 30 ? -2.238 -17.547 -20.875 1 74.19 30 TYR B N 1
ATOM 1357 C CA . TYR B 1 30 ? -1.411 -18.734 -20.719 1 74.19 30 TYR B CA 1
ATOM 1358 C C . TYR B 1 30 ? -2.221 -19.875 -20.125 1 74.19 30 TYR B C 1
ATOM 1360 O O . TYR B 1 30 ? -1.682 -20.953 -19.875 1 74.19 30 TYR B O 1
ATOM 1368 N N . VAL B 1 31 ? -3.461 -19.766 -20.031 1 73.06 31 VAL B N 1
ATOM 1369 C CA . VAL B 1 31 ? -4.238 -20.797 -19.344 1 73.06 31 VAL B CA 1
ATOM 1370 C C . VAL B 1 31 ? -4.898 -21.719 -20.375 1 73.06 31 VAL B C 1
ATOM 1372 O O . VAL B 1 31 ? -5.707 -22.578 -20.016 1 73.06 31 VAL B O 1
ATOM 1375 N N . VAL B 1 32 ? -4.316 -21.844 -21.484 1 76.12 32 VAL B N 1
ATOM 1376 C CA . VAL B 1 32 ? -4.98 -22.719 -22.438 1 76.12 32 VAL B CA 1
ATOM 1377 C C . VAL B 1 32 ? -4.219 -24.047 -22.562 1 76.12 32 VAL B C 1
ATOM 1379 O O . VAL B 1 32 ? -3.02 -24.047 -22.844 1 76.12 32 VAL B O 1
ATOM 1382 N N . VAL B 1 33 ? -4.957 -25.156 -22.141 1 80.12 33 VAL B N 1
ATOM 1383 C CA . VAL B 1 33 ? -4.418 -26.484 -22.328 1 80.12 33 VAL B CA 1
ATOM 1384 C C . VAL B 1 33 ? -5.148 -27.188 -23.469 1 80.12 33 VAL B C 1
ATOM 1386 O O . VAL B 1 33 ? -6.371 -27.312 -23.453 1 80.12 33 VAL B O 1
ATOM 1389 N N . PRO B 1 34 ? -4.395 -27.531 -24.5 1 82.06 34 PRO B N 1
ATOM 1390 C CA . PRO B 1 34 ? -5.059 -28.219 -25.609 1 82.06 34 PRO B CA 1
ATOM 1391 C C . PRO B 1 34 ? -5.871 -29.438 -25.156 1 82.06 34 PRO B C 1
ATOM 1393 O O . PRO B 1 34 ? -5.445 -30.172 -24.266 1 82.06 34 PRO B O 1
ATOM 1396 N N . ASN B 1 35 ? -7.016 -29.75 -25.766 1 84.19 35 ASN B N 1
ATOM 1397 C CA . ASN B 1 35 ? -7.953 -30.797 -25.406 1 84.19 35 ASN B CA 1
ATOM 1398 C C . ASN B 1 35 ? -7.336 -32.188 -25.578 1 84.19 35 ASN B C 1
ATOM 1400 O O . ASN B 1 35 ? -7.715 -33.125 -24.891 1 84.19 35 ASN B O 1
ATOM 1404 N N . LYS B 1 36 ? -6.355 -32.25 -26.312 1 89.62 36 LYS B N 1
ATOM 1405 C CA . LYS B 1 36 ? -5.789 -33.562 -26.656 1 89.62 36 LYS B CA 1
ATOM 1406 C C . LYS B 1 36 ? -4.789 -34.031 -25.594 1 89.62 36 LYS B C 1
ATOM 1408 O O . LYS B 1 36 ? -4.434 -35.188 -25.531 1 89.62 36 LYS B O 1
ATOM 1413 N N . VAL B 1 37 ? -4.398 -33.094 -24.828 1 88 37 VAL B N 1
ATOM 1414 C CA . VAL B 1 37 ? -3.402 -33.406 -23.812 1 88 37 VAL B CA 1
ATOM 1415 C C . VAL B 1 37 ? -4.094 -33.938 -22.562 1 88 37 VAL B C 1
ATOM 1417 O O . VAL B 1 37 ? -4.961 -33.281 -22 1 88 37 VAL B O 1
ATOM 1420 N N . LYS B 1 38 ? -3.744 -35.25 -22.141 1 90.5 38 LYS B N 1
ATOM 1421 C CA . LYS B 1 38 ? -4.387 -35.844 -21 1 90.5 38 LYS B CA 1
ATOM 1422 C C . LYS B 1 38 ? -3.436 -35.938 -19.797 1 90.5 38 LYS B C 1
ATOM 1424 O O . LYS B 1 38 ? -3.875 -36 -18.656 1 90.5 38 LYS B O 1
ATOM 1429 N N . MET B 1 39 ? -2.152 -36 -20.125 1 92.5 39 MET B N 1
ATOM 1430 C CA . MET B 1 39 ? -1.123 -36.062 -19.078 1 92.5 39 MET B CA 1
ATOM 1431 C C . MET B 1 39 ? 0.016 -35.094 -19.375 1 92.5 39 MET B C 1
ATOM 1433 O O . MET B 1 39 ? 0.302 -34.812 -20.547 1 92.5 39 MET B O 1
ATOM 1437 N N . VAL B 1 40 ? 0.518 -34.562 -18.344 1 91.56 40 VAL B N 1
ATOM 1438 C CA . VAL B 1 40 ? 1.605 -33.594 -18.438 1 91.56 40 VAL B CA 1
ATOM 1439 C C . VAL B 1 40 ? 2.789 -34.062 -17.594 1 91.56 40 VAL B C 1
ATOM 1441 O O . VAL B 1 40 ? 2.604 -34.688 -16.547 1 91.56 40 VAL B O 1
ATOM 1444 N N . ALA B 1 41 ? 3.934 -33.844 -18.109 1 92.88 41 ALA B N 1
ATOM 1445 C CA . ALA B 1 41 ? 5.156 -34.219 -17.406 1 92.88 41 ALA B CA 1
ATOM 1446 C C . ALA B 1 41 ? 5.211 -33.562 -16.031 1 92.88 41 ALA B C 1
ATOM 1448 O O . ALA B 1 41 ? 4.836 -32.375 -15.875 1 92.88 41 ALA B O 1
ATOM 1449 N N . VAL B 1 42 ? 5.758 -34.312 -15.078 1 92.81 42 VAL B N 1
ATOM 1450 C CA . VAL B 1 42 ? 5.84 -33.844 -13.695 1 92.81 42 VAL B CA 1
ATOM 1451 C C . VAL B 1 42 ? 6.691 -32.562 -13.625 1 92.81 42 VAL B C 1
ATOM 1453 O O . VAL B 1 42 ? 6.449 -31.703 -12.789 1 92.81 42 VAL B O 1
ATOM 1456 N N . GLY B 1 43 ? 7.695 -32.438 -14.492 1 90.19 43 GLY B N 1
ATOM 1457 C CA . GLY B 1 43 ? 8.523 -31.25 -14.516 1 90.19 43 GLY B CA 1
ATOM 1458 C C . GLY B 1 43 ? 7.727 -29.984 -14.719 1 90.19 43 GLY B C 1
ATOM 1459 O O . GLY B 1 43 ? 8.016 -28.953 -14.094 1 90.19 43 GLY B O 1
ATOM 1460 N N . THR B 1 44 ? 6.738 -30.078 -15.578 1 91.69 44 THR B N 1
ATOM 1461 C CA . THR B 1 44 ? 5.863 -28.938 -15.82 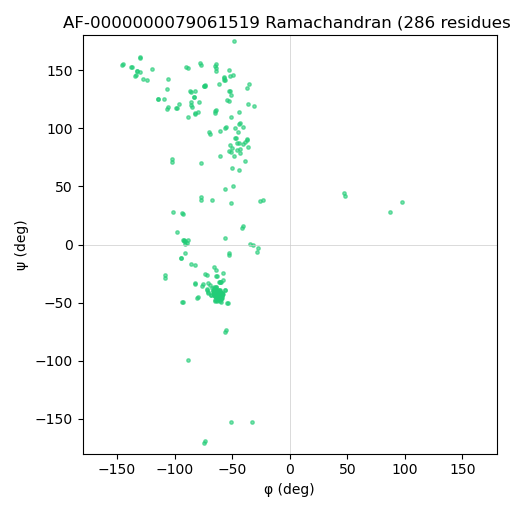1 91.69 44 THR B CA 1
ATOM 1462 C C . THR B 1 44 ? 5.078 -28.562 -14.562 1 91.69 44 THR B C 1
ATOM 1464 O O . THR B 1 44 ? 4.949 -27.391 -14.227 1 91.69 44 THR B O 1
ATOM 1467 N N . VAL B 1 45 ? 4.586 -29.562 -13.867 1 92.69 45 VAL B N 1
ATOM 1468 C CA . VAL B 1 45 ? 3.789 -29.375 -12.656 1 92.69 45 VAL B CA 1
ATOM 1469 C C . VAL B 1 45 ? 4.648 -28.734 -11.57 1 92.69 45 VAL B C 1
ATOM 1471 O O . VAL B 1 45 ? 4.203 -27.797 -10.883 1 92.69 45 VAL B O 1
ATOM 1474 N N . VAL B 1 46 ? 5.863 -29.156 -11.43 1 92.5 46 VAL B N 1
ATOM 1475 C CA . VAL B 1 46 ? 6.785 -28.594 -10.453 1 92.5 46 VAL B CA 1
ATOM 1476 C C . VAL B 1 46 ? 7.035 -27.125 -10.766 1 92.5 46 VAL B C 1
ATOM 1478 O O . VAL B 1 46 ? 7.043 -26.281 -9.859 1 92.5 46 VAL B O 1
ATOM 1481 N N . GLY B 1 47 ? 7.176 -26.812 -12.039 1 93.31 47 GLY B N 1
ATOM 1482 C CA . GLY B 1 47 ? 7.328 -25.422 -12.453 1 93.31 47 GLY B CA 1
ATOM 1483 C C . GLY B 1 47 ? 6.141 -24.547 -12.086 1 93.31 47 GLY B C 1
ATOM 1484 O O . GLY B 1 47 ? 6.312 -23.438 -11.602 1 93.31 47 GLY B O 1
ATOM 1485 N N . LEU B 1 48 ? 4.988 -25.031 -12.289 1 94.62 48 LEU B N 1
ATOM 1486 C CA . LEU B 1 48 ? 3.768 -24.297 -11.977 1 94.62 48 LEU B CA 1
ATOM 1487 C C . LEU B 1 48 ? 3.629 -24.094 -10.469 1 94.62 48 LEU B C 1
ATOM 1489 O O . LEU B 1 48 ? 3.242 -23 -10.023 1 94.62 48 LEU B O 1
ATOM 1493 N N . LEU B 1 49 ? 3.961 -25.094 -9.695 1 95.31 49 LEU B N 1
ATOM 1494 C CA . LEU B 1 49 ? 3.906 -25 -8.234 1 95.31 49 LEU B CA 1
ATOM 1495 C C . LEU B 1 49 ? 4.906 -23.969 -7.723 1 95.31 49 LEU B C 1
ATOM 1497 O O . LEU B 1 49 ? 4.602 -23.219 -6.797 1 95.31 49 LEU B O 1
ATOM 1501 N N . GLN B 1 50 ? 6.047 -23.875 -8.32 1 95 50 GLN B N 1
ATOM 1502 C CA . GLN B 1 50 ? 7.043 -22.875 -7.961 1 95 50 GLN B CA 1
ATOM 1503 C C . GLN B 1 50 ? 6.547 -21.469 -8.281 1 95 50 GLN B C 1
ATOM 1505 O O . GLN B 1 50 ? 6.789 -20.531 -7.52 1 95 50 GLN B O 1
ATOM 1510 N N . GLN B 1 51 ? 5.867 -21.344 -9.359 1 95.88 51 GLN B N 1
ATOM 1511 C CA . GLN B 1 51 ? 5.301 -20.062 -9.734 1 95.88 51 GLN B CA 1
ATOM 1512 C C . GLN B 1 51 ? 4.242 -19.609 -8.727 1 95.88 51 GLN B C 1
ATOM 1514 O O . GLN B 1 51 ? 4.207 -18.438 -8.336 1 95.88 51 GLN B O 1
ATOM 1519 N N . ILE B 1 52 ? 3.451 -20.5 -8.328 1 96.5 52 ILE B N 1
ATOM 1520 C CA . ILE B 1 52 ? 2.416 -20.203 -7.34 1 96.5 52 ILE B CA 1
ATOM 1521 C C . ILE B 1 52 ? 3.064 -19.766 -6.027 1 96.5 52 ILE B C 1
ATOM 1523 O O . ILE B 1 52 ? 2.654 -18.766 -5.43 1 96.5 52 ILE B O 1
ATOM 1527 N N . ALA B 1 53 ? 4.082 -20.5 -5.648 1 96.62 53 ALA B N 1
ATOM 1528 C CA . ALA B 1 53 ? 4.816 -20.156 -4.434 1 96.62 53 ALA B CA 1
ATOM 1529 C C . ALA B 1 53 ? 5.438 -18.766 -4.559 1 96.62 53 ALA B C 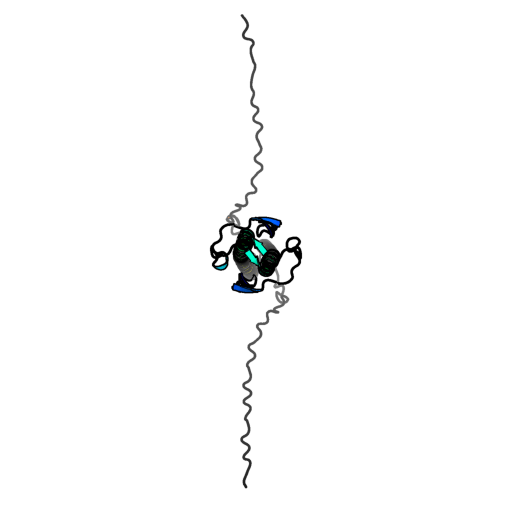1
ATOM 1531 O O . ALA B 1 53 ? 5.379 -17.969 -3.621 1 96.62 53 ALA B O 1
ATOM 1532 N N . GLY B 1 54 ? 6.012 -18.5 -5.668 1 96.88 54 GLY B N 1
ATOM 1533 C CA . GLY B 1 54 ? 6.617 -17.203 -5.922 1 96.88 54 GLY B CA 1
ATOM 1534 C C . GLY B 1 54 ? 5.613 -16.062 -5.922 1 96.88 54 GLY B C 1
ATOM 1535 O O . GLY B 1 54 ? 5.848 -15.016 -5.305 1 96.88 54 GLY B O 1
ATOM 1536 N N . LEU B 1 55 ? 4.52 -16.25 -6.562 1 96.5 55 LEU B N 1
ATOM 1537 C CA . LEU B 1 55 ? 3.471 -15.234 -6.613 1 96.5 55 LEU B CA 1
ATOM 1538 C C . LEU B 1 55 ? 2.904 -14.969 -5.227 1 96.5 55 LEU B C 1
ATOM 1540 O O . LEU B 1 55 ? 2.633 -13.812 -4.871 1 96.5 55 LEU B O 1
ATOM 1544 N N . THR B 1 56 ? 2.748 -15.984 -4.488 1 96.12 56 THR B N 1
ATOM 1545 C CA . THR B 1 56 ? 2.289 -15.859 -3.111 1 96.12 56 THR B CA 1
ATOM 1546 C C . THR B 1 56 ? 3.258 -15.008 -2.295 1 96.12 56 THR B C 1
ATOM 1548 O O . THR B 1 56 ? 2.838 -14.117 -1.552 1 96.12 56 THR B O 1
ATOM 1551 N N . SER B 1 57 ? 4.484 -15.281 -2.453 1 95.56 57 SER B N 1
ATOM 1552 C CA . SER B 1 57 ? 5.52 -14.531 -1.758 1 95.56 57 SER B CA 1
ATOM 1553 C C . SER B 1 57 ? 5.48 -13.055 -2.139 1 95.56 57 SER B C 1
ATOM 1555 O O . SER B 1 57 ? 5.559 -12.18 -1.271 1 95.56 57 SER B O 1
ATOM 1557 N N . ILE B 1 58 ? 5.312 -12.75 -3.359 1 95.5 58 ILE B N 1
ATOM 1558 C CA . ILE B 1 58 ? 5.25 -11.383 -3.854 1 95.5 58 ILE B CA 1
ATOM 1559 C C . ILE B 1 58 ? 4.035 -10.672 -3.264 1 95.5 58 ILE B C 1
ATOM 1561 O O . ILE B 1 58 ? 4.141 -9.547 -2.773 1 95.5 58 ILE B O 1
ATOM 1565 N N . ALA B 1 59 ? 2.945 -11.32 -3.334 1 95.69 59 ALA B N 1
ATOM 1566 C CA . ALA B 1 59 ? 1.715 -10.719 -2.828 1 95.69 59 ALA B CA 1
ATOM 1567 C C . ALA B 1 59 ? 1.843 -10.375 -1.347 1 95.69 59 ALA B C 1
ATOM 1569 O O . ALA B 1 59 ? 1.463 -9.281 -0.924 1 95.69 59 ALA B O 1
ATOM 1570 N N . MET B 1 60 ? 2.385 -11.227 -0.607 1 94.75 60 MET B N 1
ATOM 1571 C CA . MET B 1 60 ? 2.559 -11.008 0.827 1 94.75 60 MET B CA 1
ATOM 1572 C C . MET B 1 60 ? 3.516 -9.852 1.093 1 94.75 60 MET B C 1
ATOM 1574 O O . MET B 1 60 ? 3.207 -8.953 1.876 1 94.75 60 MET B O 1
ATOM 1578 N N . LYS B 1 61 ? 4.617 -9.859 0.441 1 94.56 61 LYS B N 1
ATOM 1579 C CA . LYS B 1 61 ? 5.621 -8.812 0.611 1 94.56 61 LYS B CA 1
ATOM 1580 C C . LYS B 1 61 ? 5.062 -7.449 0.224 1 94.56 61 LYS B C 1
ATOM 1582 O O . LYS B 1 61 ? 5.301 -6.457 0.917 1 94.56 61 LYS B O 1
ATOM 1587 N N . GLN B 1 62 ? 4.387 -7.441 -0.825 1 94.06 62 GLN B N 1
ATOM 1588 C CA . GLN B 1 62 ? 3.801 -6.188 -1.296 1 94.06 62 GLN B CA 1
ATOM 1589 C C . GLN B 1 62 ? 2.758 -5.664 -0.314 1 94.06 62 GLN B C 1
ATOM 1591 O O . GLN B 1 62 ? 2.662 -4.457 -0.088 1 94.06 62 GLN B O 1
ATOM 1596 N N . SER B 1 63 ? 1.965 -6.527 0.146 1 95.19 63 SER B N 1
ATOM 1597 C CA . SER B 1 63 ? 0.943 -6.109 1.1 1 95.19 63 SER B CA 1
ATOM 1598 C C . SER B 1 63 ? 1.571 -5.512 2.355 1 95.19 63 SER B C 1
ATOM 1600 O O . SER B 1 63 ? 1.1 -4.496 2.871 1 95.19 63 SER B O 1
ATOM 1602 N N . LEU B 1 64 ? 2.615 -6.086 2.801 1 95.75 64 LEU B N 1
ATOM 1603 C CA . LEU B 1 64 ? 3.322 -5.586 3.975 1 95.75 64 LEU B CA 1
ATOM 1604 C C . LEU B 1 64 ? 3.988 -4.246 3.68 1 95.75 64 LEU B C 1
ATOM 1606 O O . LEU B 1 64 ? 3.928 -3.326 4.496 1 95.75 64 LEU B O 1
ATOM 1610 N N . ALA B 1 65 ? 4.59 -4.184 2.547 1 94.62 65 ALA B N 1
ATOM 1611 C CA . ALA B 1 65 ? 5.25 -2.945 2.143 1 94.62 65 ALA B CA 1
ATOM 1612 C C . ALA B 1 65 ? 4.246 -1.798 2.035 1 94.62 65 ALA B C 1
ATOM 1614 O O . ALA B 1 65 ? 4.547 -0.665 2.418 1 94.62 65 ALA B O 1
ATOM 1615 N N . ALA B 1 66 ? 3.164 -2.121 1.472 1 94.5 66 ALA B N 1
ATOM 1616 C CA . ALA B 1 66 ? 2.111 -1.116 1.355 1 94.5 66 ALA B CA 1
ATOM 1617 C C . ALA B 1 66 ? 1.668 -0.624 2.73 1 94.5 66 ALA B C 1
ATOM 1619 O O . ALA B 1 66 ? 1.537 0.582 2.953 1 94.5 66 ALA B O 1
ATOM 1620 N N . ARG B 1 67 ? 1.418 -1.523 3.562 1 93.75 67 ARG B N 1
ATOM 1621 C CA . ARG B 1 67 ? 1.06 -1.171 4.934 1 93.75 67 ARG B CA 1
ATOM 1622 C C . ARG B 1 67 ? 2.115 -0.267 5.559 1 93.75 67 ARG B C 1
ATOM 1624 O O . ARG B 1 67 ? 1.786 0.767 6.145 1 93.75 67 ARG B O 1
ATOM 1631 N N . ASP B 1 68 ? 3.314 -0.611 5.496 1 94.94 68 ASP B N 1
ATOM 1632 C CA . ASP B 1 68 ? 4.402 0.155 6.098 1 94.94 68 ASP B CA 1
ATOM 1633 C C . ASP B 1 68 ? 4.48 1.559 5.504 1 94.94 68 ASP B C 1
ATOM 1635 O O . ASP B 1 68 ? 4.707 2.533 6.223 1 94.94 68 ASP B O 1
ATOM 1639 N N . ALA B 1 69 ? 4.328 1.62 4.23 1 92.88 69 ALA B N 1
ATOM 1640 C CA . ALA B 1 69 ? 4.344 2.918 3.561 1 92.88 69 ALA B CA 1
ATOM 1641 C C . ALA B 1 69 ? 3.207 3.805 4.062 1 92.88 69 ALA B C 1
ATOM 1643 O O . ALA B 1 69 ? 3.414 4.988 4.348 1 92.88 69 ALA B O 1
ATOM 1644 N N . LEU B 1 70 ? 2.082 3.236 4.164 1 92.81 70 LEU B N 1
ATOM 1645 C CA . LEU B 1 70 ? 0.917 3.973 4.641 1 92.81 70 LEU B CA 1
ATOM 1646 C C . LEU B 1 70 ? 1.131 4.461 6.07 1 92.81 70 LEU B C 1
ATOM 1648 O O . LEU B 1 70 ? 0.834 5.613 6.387 1 92.81 70 LEU B O 1
ATOM 1652 N N . LEU B 1 71 ? 1.663 3.648 6.875 1 93.5 71 LEU B N 1
ATOM 1653 C CA . LEU B 1 71 ? 1.92 4.004 8.266 1 93.5 71 LEU B CA 1
ATOM 1654 C C . LEU B 1 71 ? 2.969 5.105 8.359 1 93.5 71 LEU B C 1
ATOM 1656 O O . LEU B 1 71 ? 2.824 6.043 9.148 1 93.5 71 LEU B O 1
ATOM 1660 N N . ARG B 1 72 ? 3.92 4.965 7.613 1 93.69 72 ARG B N 1
ATOM 1661 C CA . ARG B 1 72 ? 4.98 5.969 7.594 1 93.69 72 ARG B CA 1
ATOM 1662 C C . ARG B 1 72 ? 4.43 7.336 7.207 1 93.69 72 ARG B C 1
ATOM 1664 O O . ARG B 1 72 ? 4.734 8.344 7.852 1 93.69 72 ARG B O 1
ATOM 1671 N N . ILE B 1 73 ? 3.658 7.375 6.211 1 91.88 73 ILE B N 1
ATOM 1672 C CA . ILE B 1 73 ? 3.086 8.625 5.738 1 91.88 73 ILE B CA 1
ATOM 1673 C C . ILE B 1 73 ? 2.164 9.211 6.809 1 91.88 73 ILE B C 1
ATOM 1675 O O . ILE B 1 73 ? 2.18 10.414 7.062 1 91.88 73 ILE B O 1
ATOM 1679 N N . LYS B 1 74 ? 1.406 8.406 7.371 1 92.19 74 LYS B N 1
ATOM 1680 C CA . LYS B 1 74 ? 0.487 8.859 8.414 1 92.19 74 LYS B CA 1
ATOM 1681 C C . LYS B 1 74 ? 1.246 9.453 9.594 1 92.19 74 LYS B C 1
ATOM 1683 O O . LYS B 1 74 ? 0.85 10.484 10.141 1 92.19 74 LYS B O 1
ATOM 1688 N N . GLU B 1 75 ? 2.266 8.852 10 1 94.06 75 GLU B N 1
ATOM 1689 C CA . GLU B 1 75 ? 3.084 9.344 11.109 1 94.06 75 GLU B CA 1
ATOM 1690 C C . GLU B 1 75 ? 3.703 10.703 10.773 1 94.06 75 GLU B C 1
ATOM 1692 O O . GLU B 1 75 ? 3.668 11.625 11.586 1 94.06 75 GLU B O 1
ATOM 1697 N N . GLU B 1 76 ? 4.227 10.75 9.656 1 94.06 76 GLU B N 1
ATOM 1698 C CA . GLU B 1 76 ? 4.816 12.008 9.203 1 94.06 76 GLU B CA 1
ATOM 1699 C C . GLU B 1 76 ? 3.777 13.125 9.148 1 94.06 76 GLU B C 1
ATOM 1701 O O . GLU B 1 76 ? 4.039 14.242 9.586 1 94.06 76 GLU B O 1
ATOM 1706 N N . HIS B 1 77 ? 2.654 12.812 8.641 1 94.31 77 HIS B N 1
ATOM 1707 C CA . HIS B 1 77 ? 1.547 13.758 8.562 1 94.31 77 HIS B CA 1
ATOM 1708 C C . HIS B 1 77 ? 1.145 14.242 9.953 1 94.31 77 HIS B C 1
ATOM 1710 O O . HIS B 1 77 ? 0.963 15.445 10.172 1 94.31 77 HIS B O 1
ATOM 1716 N N . THR B 1 78 ? 1.037 13.352 10.797 1 95.38 78 THR B N 1
ATOM 1717 C CA . THR B 1 78 ? 0.65 13.688 12.164 1 95.38 78 THR B CA 1
ATOM 1718 C C . THR B 1 78 ? 1.68 14.617 12.797 1 95.38 78 THR B C 1
ATOM 1720 O O . THR B 1 78 ? 1.318 15.625 13.414 1 95.38 78 THR B O 1
ATOM 1723 N N . ARG B 1 79 ? 2.857 14.352 12.641 1 96.44 79 ARG B N 1
ATOM 1724 C CA . ARG B 1 79 ? 3.932 15.172 13.188 1 96.44 79 ARG B CA 1
ATOM 1725 C C . ARG B 1 79 ? 3.881 16.594 12.625 1 96.44 79 ARG B C 1
ATOM 1727 O O . ARG B 1 79 ? 4.027 17.562 13.375 1 96.44 79 ARG B O 1
ATOM 1734 N N . GLN B 1 80 ? 3.705 16.672 11.375 1 96.44 80 GLN B N 1
ATOM 1735 C CA . GLN B 1 80 ? 3.654 17.969 10.719 1 96.44 80 GLN B CA 1
ATOM 1736 C C . GLN B 1 80 ? 2.443 18.781 11.18 1 96.44 80 GLN B C 1
ATOM 1738 O O . GLN B 1 80 ? 2.551 19.969 11.438 1 96.44 80 GLN B O 1
ATOM 1743 N N . ILE B 1 81 ? 1.385 18.172 11.25 1 96.19 81 ILE B N 1
ATOM 1744 C CA . ILE B 1 81 ? 0.155 18.828 11.664 1 96.19 81 ILE B CA 1
ATOM 1745 C C . ILE B 1 81 ? 0.286 19.297 13.117 1 96.19 81 ILE B C 1
ATOM 1747 O O . ILE B 1 81 ? -0.108 20.406 13.461 1 96.19 81 ILE B O 1
ATOM 1751 N N . ASP B 1 82 ? 0.859 18.5 13.914 1 96.69 82 ASP B N 1
ATOM 1752 C CA . ASP B 1 82 ? 1.055 18.859 15.32 1 96.69 82 ASP B CA 1
ATOM 1753 C C . ASP B 1 82 ? 1.993 20.062 15.453 1 96.69 82 ASP B C 1
ATOM 1755 O O . ASP B 1 82 ? 1.729 20.969 16.234 1 96.69 82 ASP B O 1
ATOM 1759 N N . ALA B 1 83 ? 2.982 20.047 14.758 1 96.88 83 ALA B N 1
ATOM 1760 C CA . ALA B 1 83 ? 3.916 21.172 14.766 1 96.88 83 ALA B CA 1
ATOM 1761 C C . ALA B 1 83 ? 3.217 22.469 14.367 1 96.88 83 ALA B C 1
ATOM 1763 O O . ALA B 1 83 ? 3.43 23.516 14.992 1 96.88 83 ALA B O 1
ATOM 1764 N N . LYS B 1 84 ? 2.432 22.406 13.445 1 97.12 84 LYS B N 1
ATOM 1765 C CA . LYS B 1 84 ? 1.703 23.578 12.984 1 97.12 84 LYS B CA 1
ATOM 1766 C C . LYS B 1 84 ? 0.632 23.984 13.992 1 97.12 84 LYS B C 1
ATOM 1768 O O . LYS B 1 84 ? 0.383 25.188 14.195 1 97.12 84 LYS B O 1
ATOM 1773 N N . ARG B 1 85 ? 0.054 23 14.523 1 97.19 85 ARG B N 1
ATOM 1774 C CA . ARG B 1 85 ? -0.913 23.281 15.578 1 97.19 85 ARG B CA 1
ATOM 1775 C C . ARG B 1 85 ? -0.254 24.031 16.734 1 97.19 85 ARG B C 1
ATOM 1777 O O . ARG B 1 85 ? -0.814 24.984 17.266 1 97.19 85 ARG B O 1
ATOM 1784 N N . ASP B 1 86 ? 0.874 23.656 17.109 1 97.5 86 ASP B N 1
ATOM 1785 C CA . ASP B 1 86 ? 1.621 24.312 18.172 1 97.5 86 ASP B CA 1
ATOM 1786 C C . ASP B 1 86 ? 1.959 25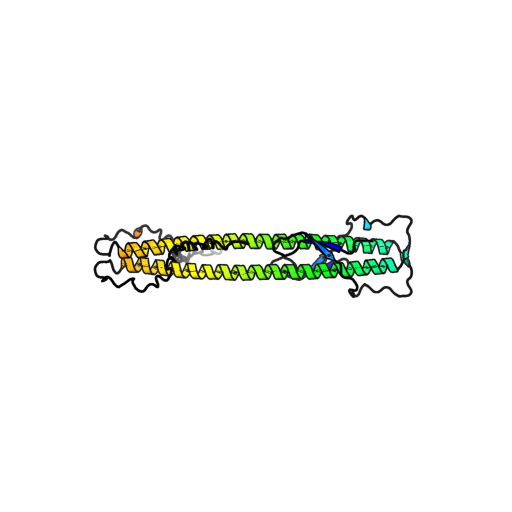.766 17.797 1 97.5 86 ASP B C 1
ATOM 1788 O O . ASP B 1 86 ? 1.824 26.672 18.609 1 97.5 86 ASP B O 1
ATOM 1792 N N . GLU B 1 87 ? 2.383 25.953 16.625 1 97.62 87 GLU B N 1
ATOM 1793 C CA . GLU B 1 87 ? 2.682 27.281 16.125 1 97.62 87 GLU B CA 1
ATOM 1794 C C . GLU B 1 87 ? 1.444 28.172 16.156 1 97.62 87 GLU B C 1
ATOM 1796 O O . GLU B 1 87 ? 1.51 29.328 16.609 1 97.62 87 GLU B O 1
ATOM 1801 N N . ILE B 1 88 ? 0.374 27.562 15.68 1 97.62 88 ILE B N 1
ATOM 1802 C CA . ILE B 1 88 ? -0.886 28.297 15.648 1 97.62 88 ILE B CA 1
ATOM 1803 C C . ILE B 1 88 ? -1.295 28.688 17.062 1 97.62 88 ILE B C 1
ATOM 1805 O O . ILE B 1 88 ? -1.685 29.828 17.328 1 97.62 88 ILE B O 1
ATOM 1809 N N . GLU B 1 89 ? -1.146 27.859 17.984 1 97.75 89 GLU B N 1
ATOM 1810 C CA . GLU B 1 89 ? -1.498 28.125 19.375 1 97.75 89 GLU B CA 1
ATOM 1811 C C . GLU B 1 89 ? -0.609 29.219 19.953 1 97.75 89 GLU B C 1
ATOM 1813 O O . GLU B 1 89 ? -1.097 30.125 20.641 1 97.75 89 GLU B O 1
ATOM 1818 N N . ASN B 1 90 ? 0.648 29.188 19.688 1 97.31 90 ASN B N 1
ATOM 1819 C CA . ASN B 1 90 ? 1.584 30.203 20.156 1 97.31 90 ASN B CA 1
ATOM 1820 C C . ASN B 1 90 ? 1.269 31.578 19.562 1 97.31 90 ASN B C 1
ATOM 1822 O O . ASN B 1 90 ? 1.3 32.594 20.281 1 97.31 90 ASN B O 1
ATOM 1826 N N . LEU B 1 91 ? 0.853 31.578 18.344 1 95.81 91 LEU B N 1
ATOM 1827 C CA . LEU B 1 91 ? 0.492 32.812 17.672 1 95.81 91 LEU B CA 1
ATOM 1828 C C . LEU B 1 91 ? -0.809 33.375 18.25 1 95.81 91 LEU B C 1
ATOM 1830 O O . LEU B 1 91 ? -0.931 34.594 18.453 1 95.81 91 LEU B O 1
ATOM 1834 N N . LYS B 1 92 ? -1.724 32.531 18.484 1 95.88 92 LYS B N 1
ATOM 1835 C CA . LYS B 1 92 ? -2.98 32.969 19.078 1 95.88 92 LYS B CA 1
ATOM 1836 C C . LYS B 1 92 ? -2.75 33.562 20.469 1 95.88 92 LYS B C 1
ATOM 1838 O O . LYS B 1 92 ? -3.35 34.594 20.812 1 95.88 92 LYS B O 1
ATOM 1843 N N . LYS B 1 93 ? -1.848 32.969 21.266 1 93.69 93 LYS B N 1
ATOM 1844 C CA . LYS B 1 93 ? -1.48 33.531 22.578 1 93.69 93 LYS B CA 1
ATOM 1845 C C . LYS B 1 93 ? -0.833 34.906 22.422 1 93.69 93 LYS B C 1
ATOM 1847 O O . LYS B 1 93 ? -1.157 35.844 23.172 1 93.69 93 LYS B O 1
ATOM 1852 N N . LEU B 1 94 ? 0.013 34.969 21.453 1 93.44 94 LEU B N 1
ATOM 1853 C CA . LEU B 1 94 ? 0.685 36.25 21.188 1 93.44 94 LEU B CA 1
ATOM 1854 C C . LEU B 1 94 ? -0.319 37.312 20.781 1 93.44 94 LEU B C 1
ATOM 1856 O O . LEU B 1 94 ? -0.245 38.469 21.266 1 93.44 94 LEU B O 1
ATOM 1860 N N . VAL B 1 95 ? -1.243 36.938 19.938 1 90.69 95 VAL B N 1
ATOM 1861 C CA . VAL B 1 95 ? -2.305 37.844 19.531 1 90.69 95 VAL B CA 1
ATOM 1862 C C . VAL B 1 95 ? -3.123 38.281 20.75 1 90.69 95 VAL B C 1
ATOM 1864 O O . VAL B 1 95 ? -3.465 39.438 20.906 1 90.69 95 VAL B O 1
ATOM 1867 N N . GLY B 1 96 ? -3.369 37.375 21.609 1 86.12 96 GLY B N 1
ATOM 1868 C CA . GLY B 1 96 ? -4.082 37.688 22.844 1 86.12 96 GLY B CA 1
ATOM 1869 C C . GLY B 1 96 ? -3.344 38.656 23.734 1 86.12 96 GLY B C 1
ATOM 1870 O O . GLY B 1 96 ? -3.938 39.625 24.234 1 86.12 96 GLY B O 1
ATOM 1871 N N . VAL B 1 97 ? -2.041 38.5 23.906 1 86.19 97 VAL B N 1
ATOM 1872 C CA . VAL B 1 97 ? -1.189 39.344 24.719 1 86.19 97 VAL B CA 1
ATOM 1873 C C . VAL B 1 97 ? -1.113 40.75 24.125 1 86.19 97 VAL B C 1
ATOM 1875 O O . VAL B 1 97 ? -1.248 41.75 24.828 1 86.19 97 VAL B O 1
ATOM 1878 N N . LEU B 1 98 ? -1.072 40.844 22.812 1 84.5 98 LEU B N 1
ATOM 1879 C CA . LEU B 1 98 ? -0.949 42.125 22.125 1 84.5 98 LEU B CA 1
ATOM 1880 C C . LEU B 1 98 ? -2.273 42.875 22.141 1 84.5 98 LEU B C 1
ATOM 1882 O O . LEU B 1 98 ? -2.297 44.094 22.312 1 84.5 98 LEU B O 1
ATOM 1886 N N . ALA B 1 99 ? -3.291 42.094 22.047 1 82.88 99 ALA B N 1
ATOM 1887 C CA . ALA B 1 99 ? -4.617 42.688 22.078 1 82.88 99 ALA B CA 1
ATOM 1888 C C . ALA B 1 99 ? -4.945 43.25 23.469 1 82.88 99 ALA B C 1
ATOM 1890 O O . ALA B 1 99 ? -5.496 44.344 23.594 1 82.88 99 ALA B O 1
ATOM 1891 N N . LEU B 1 100 ? -4.516 42.656 24.594 1 79.38 100 LEU B N 1
ATOM 1892 C CA . LEU B 1 100 ? -4.734 43.062 25.969 1 79.38 100 LEU B CA 1
ATOM 1893 C C . LEU B 1 100 ? -3.768 44.188 26.359 1 79.38 100 LEU B C 1
ATOM 1895 O O . LEU B 1 100 ? -4.148 45.125 27.062 1 79.38 100 LEU B O 1
ATOM 1899 N N . GLY B 1 101 ? -2.506 44.031 26 1 68.5 101 GLY B N 1
ATOM 1900 C CA . GLY B 1 101 ? -1.543 45.062 26.281 1 68.5 101 GLY B CA 1
ATOM 1901 C C . GLY B 1 101 ? -1.872 46.375 25.578 1 68.5 101 GLY B C 1
ATOM 1902 O O . GLY B 1 101 ? -1.675 47.469 26.141 1 68.5 101 GLY B O 1
ATOM 1903 N N . GLY B 1 102 ? -2.295 46.281 24.391 1 60.72 102 GLY B N 1
ATOM 1904 C CA . GLY B 1 102 ? -2.76 47.5 23.719 1 60.72 102 GLY B CA 1
ATOM 1905 C C . GLY B 1 102 ? -3.975 48.125 24.391 1 60.72 102 GLY B C 1
ATOM 1906 O O . GLY B 1 102 ? -4.156 49.344 24.344 1 60.72 102 GLY B O 1
ATOM 1907 N N . LEU B 1 103 ? -4.75 47.344 25.047 1 59.66 103 LEU B N 1
ATOM 1908 C CA . LEU B 1 103 ? -5.93 47.812 25.75 1 59.66 103 LEU B CA 1
ATOM 1909 C C . LEU B 1 103 ? -5.547 48.375 27.125 1 59.66 103 LEU B C 1
ATOM 1911 O O . LEU B 1 103 ? -6.125 49.375 27.578 1 59.66 103 LEU B O 1
ATOM 1915 N N . LEU B 1 104 ? -4.559 47.906 27.875 1 57.44 104 LEU B N 1
ATOM 1916 C CA . LEU B 1 104 ? -4.195 48.281 29.234 1 57.44 104 LEU B CA 1
ATOM 1917 C C . LEU B 1 104 ? -3.133 49.406 29.219 1 57.44 104 LEU B C 1
ATOM 1919 O O . LEU B 1 104 ? -3.061 50.188 30.141 1 57.44 104 LEU B O 1
ATOM 1923 N N . TYR B 1 105 ? -2.074 49.406 28.547 1 46.84 105 TYR B N 1
ATOM 1924 C CA . TYR B 1 105 ? -1.1 50.5 28.5 1 46.84 105 TYR B CA 1
ATOM 1925 C C . TYR B 1 105 ? -1.243 51.312 27.234 1 46.84 105 TYR B C 1
ATOM 1927 O O . TYR B 1 105 ? -0.605 51.031 26.219 1 46.84 105 TYR B O 1
ATOM 1935 N N . PRO B 1 106 ? -2.273 52.094 27.172 1 45.09 106 PRO B N 1
ATOM 1936 C CA . PRO B 1 106 ? -2.326 53.031 26.062 1 45.09 106 PRO B CA 1
ATOM 1937 C C . PRO B 1 106 ? -1.046 53.875 25.938 1 45.09 106 PRO B C 1
ATOM 1939 O O . PRO B 1 106 ? -0.277 53.969 26.891 1 45.09 106 PRO B O 1
ATOM 1942 N N . THR B 1 107 ? -0.465 53.969 24.656 1 44.16 107 THR B N 1
ATOM 1943 C CA . THR B 1 107 ? 0.767 54.719 24.391 1 44.16 107 THR B CA 1
ATOM 1944 C C . THR B 1 107 ? 0.924 55.875 25.375 1 44.16 107 THR B C 1
ATOM 1946 O O . THR B 1 107 ? 1.863 56.656 25.266 1 44.16 107 THR B O 1
ATOM 1949 N N . SER B 1 108 ? 0.055 56.219 26.219 1 41.03 108 SER B N 1
ATOM 1950 C CA . SER B 1 108 ? 0.643 57.406 26.828 1 41.03 108 SER B CA 1
ATOM 1951 C C . SER B 1 108 ? 2.025 57.094 27.406 1 41.03 108 SER B C 1
ATOM 1953 O O . SER B 1 108 ? 2.947 57.906 27.266 1 41.03 108 SER B O 1
ATOM 1955 N N . LYS B 1 109 ? 2.156 56.375 28.594 1 40.81 109 LYS B N 1
ATOM 1956 C CA . LYS B 1 109 ? 3.428 56.406 29.312 1 40.81 109 LYS B CA 1
ATOM 1957 C C . LYS B 1 109 ? 4.348 55.281 28.828 1 40.81 109 LYS B C 1
ATOM 1959 O O . LYS B 1 109 ? 5.305 54.938 29.516 1 40.81 109 LYS B O 1
ATOM 1964 N N . MET B 1 110 ? 4.105 54.438 27.922 1 37.47 110 MET B N 1
ATOM 1965 C CA . MET B 1 110 ? 5.223 53.531 27.625 1 37.47 110 MET B CA 1
ATOM 1966 C C . MET B 1 110 ? 6.352 54.312 26.938 1 37.47 110 MET B C 1
ATOM 1968 O O . MET B 1 110 ? 6.148 54.906 25.891 1 37.47 110 MET B O 1
ATOM 1972 N N . ASP B 1 111 ? 7.293 54.75 27.672 1 35.12 111 ASP B N 1
ATOM 1973 C CA . ASP B 1 111 ? 8.609 55.156 27.156 1 35.12 111 ASP B CA 1
ATOM 1974 C C . ASP B 1 111 ? 9.031 54.219 26 1 35.12 111 ASP B C 1
ATOM 1976 O O . ASP B 1 111 ? 8.672 53.062 25.969 1 35.12 111 ASP B O 1
ATOM 1980 N N . ALA B 1 112 ? 9.555 54.688 24.828 1 34.53 112 ALA B N 1
ATOM 1981 C CA . ALA B 1 112 ? 10.367 54.125 23.75 1 34.53 112 ALA B CA 1
ATOM 1982 C C . ALA B 1 112 ? 11.164 52.938 24.219 1 34.53 112 ALA B C 1
ATOM 1984 O O . ALA B 1 112 ? 12.289 53.062 24.703 1 34.53 112 ALA B O 1
ATOM 1985 N N . VAL B 1 113 ? 10.75 52.094 25 1 34.62 113 VAL B N 1
ATOM 1986 C CA . VAL B 1 113 ? 11.641 50.969 25.172 1 34.62 113 VAL B CA 1
ATOM 1987 C C . VAL B 1 113 ? 12 50.375 23.812 1 34.62 113 VAL B C 1
ATOM 1989 O O . VAL B 1 113 ? 11.125 50.188 22.969 1 34.62 113 VAL B O 1
ATOM 1992 N N . LYS B 1 114 ? 13.289 50.281 23.469 1 37 114 LYS B N 1
ATOM 1993 C CA . LYS B 1 114 ? 14.172 49.938 22.344 1 37 114 LYS B CA 1
ATOM 1994 C C . LYS B 1 114 ? 13.797 48.594 21.734 1 37 114 LYS B C 1
ATOM 1996 O O . LYS B 1 114 ? 13.961 47.562 22.375 1 37 114 LYS B O 1
ATOM 2001 N N . LEU B 1 115 ? 12.812 48.406 20.891 1 36.56 115 LEU B N 1
ATOM 2002 C CA . LEU B 1 115 ? 12.688 47.375 19.859 1 36.56 115 LEU B CA 1
ATOM 2003 C C . LEU B 1 115 ? 14.055 47 19.297 1 36.56 115 LEU B C 1
ATOM 2005 O O . LEU B 1 115 ? 14.141 46.281 18.312 1 36.56 115 LEU B O 1
ATOM 2009 N N . LYS B 1 116 ? 15.047 47.625 19.781 1 37.62 116 LYS B N 1
ATOM 2010 C CA . LYS B 1 116 ? 16.406 47.375 19.297 1 37.62 116 LYS B CA 1
ATOM 2011 C C . LYS B 1 116 ? 16.781 45.906 19.516 1 37.62 116 LYS B C 1
ATOM 2013 O O . LYS B 1 116 ? 17.734 45.406 18.906 1 37.62 116 LYS B O 1
ATOM 2018 N N . SER B 1 117 ? 16.359 45.156 20.5 1 33.94 117 SER B N 1
ATOM 2019 C CA . SER B 1 117 ? 16.984 43.844 20.719 1 33.94 117 SER B CA 1
ATOM 2020 C C . SER B 1 117 ? 16.234 42.75 19.984 1 33.94 117 SER B C 1
ATOM 2022 O O . SER B 1 117 ? 16.281 41.594 20.359 1 33.94 117 SER B O 1
ATOM 2024 N N . LEU B 1 118 ? 15.203 43 19.188 1 36 118 LEU B N 1
ATOM 2025 C CA . LEU B 1 118 ? 14.812 41.844 18.391 1 36 118 LEU B CA 1
ATOM 2026 C C . LEU B 1 118 ? 15.914 41.438 17.406 1 36 118 LEU B C 1
ATOM 2028 O O . LEU B 1 118 ? 16.5 42.312 16.766 1 36 118 LEU B O 1
ATOM 2032 N N . PRO B 1 119 ? 16.562 40.281 17.531 1 32.75 119 PRO B N 1
ATOM 2033 C CA . PRO B 1 119 ? 17.578 39.906 16.531 1 32.75 119 PRO B CA 1
ATOM 2034 C C . PRO B 1 119 ? 17.109 40.188 15.102 1 32.75 119 PRO B C 1
ATOM 2036 O O . PRO B 1 119 ? 16.031 39.719 14.703 1 32.75 119 PRO B O 1
ATOM 2039 N N . THR B 1 120 ? 17.312 41.375 14.586 1 39.12 120 THR B N 1
ATOM 2040 C CA . THR B 1 120 ? 17.328 41.656 13.156 1 39.12 120 THR B CA 1
ATOM 2041 C C . THR B 1 120 ? 18.062 40.562 12.383 1 39.12 120 THR B C 1
ATOM 2043 O O . THR B 1 120 ? 18.562 40.812 11.281 1 39.12 120 THR B O 1
ATOM 2046 N N . GLY B 1 121 ? 18.344 39.375 12.984 1 36.5 121 GLY B N 1
ATOM 2047 C CA . GLY B 1 121 ? 19.141 38.469 12.18 1 36.5 121 GLY B CA 1
ATOM 2048 C C . GLY B 1 121 ? 18.562 38.219 10.805 1 36.5 121 GLY B C 1
ATOM 2049 O O . GLY B 1 121 ? 18.984 37.281 10.094 1 36.5 121 GLY B O 1
ATOM 2050 N N . PHE B 1 122 ? 17.406 38.656 10.484 1 35.56 122 PHE B N 1
ATOM 2051 C CA . PHE B 1 122 ? 17.141 38.406 9.078 1 35.56 122 PHE B CA 1
ATOM 2052 C C . PHE B 1 122 ? 17.891 39.406 8.195 1 35.56 122 PHE B C 1
ATOM 2054 O O . PHE B 1 122 ? 17.359 40.438 7.855 1 35.56 122 PHE B O 1
ATOM 2061 N N . SER B 1 123 ? 19.109 39.75 8.578 1 30.62 123 SER B N 1
ATOM 2062 C CA . SER B 1 123 ? 19.906 40.562 7.672 1 30.62 123 SER B CA 1
ATOM 2063 C C . SER B 1 123 ? 19.797 40.062 6.234 1 30.62 123 SER B C 1
ATOM 2065 O O . SER B 1 123 ? 19.859 38.844 5.98 1 30.62 123 SER B O 1
ATOM 2067 N N . SER B 1 124 ? 19.031 40.812 5.445 1 31.39 124 SER B N 1
ATOM 2068 C CA . SER B 1 124 ? 19.219 40.812 3.998 1 31.39 124 SER B CA 1
ATOM 2069 C C . SER B 1 124 ? 20.688 40.719 3.619 1 31.39 124 SER B C 1
ATOM 2071 O O . SER B 1 124 ? 21.5 41.562 4.051 1 31.39 124 SER B O 1
ATOM 2073 N N . GLU B 1 125 ? 21.219 39.5 3.449 1 32.28 125 GLU B N 1
ATOM 2074 C CA . GLU B 1 125 ? 22.516 39.281 2.826 1 32.28 125 GLU B CA 1
ATOM 2075 C C . GLU B 1 125 ? 22.75 40.25 1.676 1 32.28 125 GLU B C 1
ATOM 2077 O O . GLU B 1 125 ? 21.922 40.375 0.773 1 32.28 125 GLU B O 1
ATOM 2082 N N . GLY B 1 126 ? 23.359 41.438 1.952 1 27.3 126 GLY B N 1
ATOM 2083 C CA . GLY B 1 126 ? 23.984 42.438 1.116 1 27.3 126 GLY B CA 1
ATOM 2084 C C . GLY B 1 126 ? 24.734 41.844 -0.063 1 27.3 126 GLY B C 1
ATOM 2085 O O . GLY B 1 126 ? 25.297 40.75 0.035 1 27.3 126 GLY B O 1
ATOM 2086 N N . GLU B 1 127 ? 24.328 42.25 -1.281 1 35.84 127 GLU B N 1
ATOM 2087 C CA . GLU B 1 127 ? 25 42.094 -2.574 1 35.84 127 GLU B CA 1
ATOM 2088 C C . GLU B 1 127 ? 26.484 42.406 -2.463 1 35.84 127 GLU B C 1
ATOM 2090 O O . GLU B 1 127 ? 26.875 43.5 -2.039 1 35.84 127 GLU B O 1
ATOM 2095 N N . SER B 1 128 ? 27.234 41.406 -2.008 1 31.05 128 SER B N 1
ATOM 2096 C CA . SER B 1 128 ? 28.672 41.562 -2.131 1 31.05 128 SER B CA 1
ATOM 2097 C C . SER B 1 128 ? 29.062 42.031 -3.529 1 31.05 128 SER B C 1
ATOM 2099 O O . SER B 1 128 ? 28.641 41.469 -4.527 1 31.05 128 SER B O 1
ATOM 2101 N N . SER B 1 129 ? 29.344 43.344 -3.689 1 31.09 129 SER B N 1
ATOM 2102 C CA . SER B 1 129 ? 30.047 43.969 -4.801 1 31.09 129 SER B CA 1
ATOM 2103 C C . SER B 1 129 ? 31.328 43.219 -5.141 1 31.09 129 SER B C 1
ATOM 2105 O O . SER B 1 129 ? 32.219 43.094 -4.297 1 31.09 129 SER B O 1
ATOM 2107 N N . ASP B 1 130 ? 31.266 42.219 -6.105 1 30.25 130 ASP B N 1
ATOM 2108 C CA . ASP B 1 130 ? 32.375 41.594 -6.805 1 30.25 130 ASP B CA 1
ATOM 2109 C C . ASP B 1 130 ? 33.375 42.625 -7.301 1 30.25 130 ASP B C 1
ATOM 2111 O O . ASP B 1 130 ? 33.031 43.5 -8.109 1 30.25 130 ASP B O 1
ATOM 2115 N N . ASP B 1 131 ? 34.25 43.094 -6.492 1 28.02 131 ASP B N 1
ATOM 2116 C CA . ASP B 1 131 ? 35.406 43.844 -6.906 1 28.02 131 ASP B CA 1
ATOM 2117 C C . ASP B 1 131 ? 36.188 43.125 -8.008 1 28.02 131 ASP B C 1
ATOM 2119 O O . ASP B 1 131 ? 36.5 41.938 -7.871 1 28.02 131 ASP B O 1
ATOM 2123 N N . ASP B 1 132 ? 36.156 43.656 -9.281 1 28.53 132 ASP B N 1
ATOM 2124 C CA . ASP B 1 132 ? 36.875 43.469 -10.547 1 28.53 132 ASP B CA 1
ATOM 2125 C C . ASP B 1 132 ? 38.375 43.469 -10.328 1 28.53 132 ASP B C 1
ATOM 2127 O O . ASP B 1 132 ? 38.938 44.469 -9.914 1 28.53 132 ASP B O 1
ATOM 2131 N N . ASP B 1 133 ? 38.938 42.375 -9.812 1 27.36 133 ASP B N 1
ATOM 2132 C CA . ASP B 1 133 ? 40.375 42.281 -9.766 1 27.36 133 ASP B CA 1
ATOM 2133 C C . ASP B 1 133 ? 41 42.469 -11.156 1 27.36 133 ASP B C 1
ATOM 2135 O O . ASP B 1 133 ? 40.625 41.781 -12.102 1 27.36 133 ASP B O 1
ATOM 2139 N N . SER B 1 134 ? 41.562 43.656 -11.508 1 25.91 134 SER B N 1
ATOM 2140 C CA . SER B 1 134 ? 42.406 44.156 -12.578 1 25.91 134 SER B CA 1
ATOM 2141 C C . SER B 1 134 ? 43.719 43.344 -12.688 1 25.91 134 SER B C 1
ATOM 2143 O O . SER B 1 134 ? 44.688 43.656 -12.016 1 25.91 134 SER B O 1
ATOM 2145 N N . ARG B 1 135 ? 43.781 42.031 -12.695 1 26.23 135 ARG B N 1
ATOM 2146 C CA . ARG B 1 135 ? 45.156 41.531 -12.812 1 26.23 135 ARG B CA 1
ATOM 2147 C C . ARG B 1 135 ? 45.781 41.938 -14.148 1 26.23 135 ARG B C 1
ATOM 2149 O O . ARG B 1 135 ? 45.125 41.812 -15.195 1 26.23 135 ARG B O 1
ATOM 2156 N N . SER B 1 136 ? 46.906 42.812 -14.047 1 21.45 136 SER B N 1
ATOM 2157 C CA . SER B 1 136 ? 47.875 43.438 -14.922 1 21.45 136 SER B CA 1
ATOM 2158 C C . SER B 1 136 ? 48.812 42.375 -15.539 1 21.45 136 SER B C 1
ATOM 2160 O O . SER B 1 136 ? 49.719 41.875 -14.883 1 21.45 136 SER B O 1
ATOM 2162 N N . ASP B 1 137 ? 48.469 41.219 -15.922 1 22.28 137 ASP B N 1
ATOM 2163 C CA . ASP B 1 137 ? 49.594 40.406 -16.422 1 22.28 137 ASP B CA 1
ATOM 2164 C C . ASP B 1 137 ? 50.312 41.125 -17.562 1 22.28 137 ASP B C 1
ATOM 2166 O O . ASP B 1 137 ? 49.688 41.469 -18.578 1 22.28 137 ASP B O 1
ATOM 2170 N N . GLY B 1 138 ? 51.5 41.812 -17.328 1 19.83 138 GLY B N 1
ATOM 2171 C CA . GLY B 1 138 ? 52.594 42.375 -18.062 1 19.83 138 GLY B CA 1
ATOM 2172 C C . GLY B 1 138 ? 53.188 41.406 -19.109 1 19.83 138 GLY B C 1
ATOM 2173 O O . GLY B 1 138 ? 52.938 40.219 -19.047 1 19.83 138 GLY B O 1
ATOM 2174 N N . ALA B 1 139 ? 54.281 41.938 -20.031 1 21.86 139 ALA B N 1
ATOM 2175 C CA . ALA B 1 139 ? 54.938 41.938 -21.328 1 21.86 139 ALA B CA 1
ATOM 2176 C C . ALA B 1 139 ? 56 40.844 -21.422 1 21.86 139 ALA B C 1
ATOM 2178 O O . ALA B 1 139 ? 56.688 40.562 -20.438 1 21.86 139 ALA B O 1
ATOM 2179 N N . CYS B 1 140 ? 55.906 39.969 -22.359 1 24.83 140 CYS B N 1
ATOM 2180 C CA . CYS B 1 140 ? 56.75 38.969 -23.047 1 24.83 140 CYS B CA 1
ATOM 2181 C C . CYS B 1 140 ? 57.938 39.656 -23.734 1 24.83 140 CYS B C 1
ATOM 2183 O O . CYS B 1 140 ? 57.75 40.406 -24.688 1 24.83 140 CYS B O 1
ATOM 2185 N N . ALA B 1 141 ? 59.031 40.125 -23.141 1 23.53 141 ALA B N 1
ATOM 2186 C CA . ALA B 1 141 ? 60.25 40.438 -23.906 1 23.53 141 ALA B CA 1
ATOM 2187 C C . ALA B 1 141 ? 60.781 39.156 -24.578 1 23.53 141 ALA B C 1
ATOM 2189 O O . ALA B 1 141 ? 60.656 38.062 -24.047 1 23.53 141 ALA B O 1
ATOM 2190 N N . ARG B 1 142 ? 61.281 39.125 -25.922 1 25.52 142 ARG B N 1
ATOM 2191 C CA . ARG B 1 142 ? 61.812 38.344 -27.031 1 25.52 142 ARG B CA 1
ATOM 2192 C C . ARG B 1 142 ? 63.281 38 -26.781 1 25.52 142 ARG B C 1
ATOM 2194 O O . ARG B 1 142 ? 64.125 38.844 -26.484 1 25.52 142 ARG B O 1
ATOM 2201 N N . GLY B 1 143 ? 63.719 37.125 -25.828 1 22.31 143 GLY B N 1
ATOM 2202 C CA . GLY B 1 143 ? 65.125 36.844 -25.781 1 22.31 143 GLY B CA 1
ATOM 2203 C C . GLY B 1 143 ? 65.75 36.469 -27.125 1 22.31 143 GLY B C 1
ATOM 2204 O O . GLY B 1 143 ? 65.312 35.469 -27.719 1 22.31 143 GLY B O 1
ATOM 2205 N N . GLN B 1 144 ? 66.125 37.406 -27.953 1 22.05 144 GLN B N 1
ATOM 2206 C CA . GLN B 1 144 ? 67.188 37.531 -28.953 1 22.05 144 GLN B CA 1
ATOM 2207 C C . GLN B 1 144 ? 68.438 36.75 -28.5 1 22.05 144 GLN B C 1
ATOM 2209 O O . GLN B 1 144 ? 68.625 36.469 -27.328 1 22.05 144 GLN B O 1
ATOM 2214 N N . VAL B 1 145 ? 69.812 37.344 -29.094 1 24.73 145 VAL B N 1
ATOM 2215 C CA . VAL B 1 145 ? 71.188 37.031 -29.484 1 24.73 145 VAL B CA 1
ATOM 2216 C C . VAL B 1 145 ? 72.062 36.875 -28.234 1 24.73 145 VAL B C 1
ATOM 2218 O O . VAL B 1 145 ? 71.938 37.625 -27.266 1 24.73 145 VAL B O 1
#

Secondary structure (DSSP, 8-state):
---SEEEEE-SSTT--EEEEE--S----GGG---TT--EEEHHHHHHHHHHHHHHHHHHHHHHHHHHHHHHHHHHHHHHHHHHHHHHHHHHHHHHHHHHHHHHHS-TTS-----GGGS---------------------------/---SEEEEE-SSTT--EEEEE--S----TT----TT--EEEHHHHHHHHHHHHHHHHHHHHHHHHHHHHHHHHHHHHHHHHHHHHHHHHHHHHHHHHHHHHHHHS-TTS-----GGGS---------------------------

Nearest PDB structures (foldseek):
  2qlz-assembly2_C  TM=3.487E-01  e=6.610E+00  unclassified

Solvent-accessible surface area (backbone atoms only — not comparable to full-atom values): 17457 Å² total; per-residue (Å²): 124,70,73,67,52,46,72,34,42,38,87,56,95,77,53,44,76,41,82,40,73,45,51,77,84,56,90,50,84,65,46,67,72,65,86,84,56,59,64,39,52,36,69,58,52,53,51,50,42,33,47,42,40,14,46,51,50,49,39,35,54,48,27,49,51,42,43,53,52,48,51,52,51,51,52,52,45,51,54,54,50,49,52,49,49,51,51,43,51,53,45,52,51,49,42,51,51,46,58,48,45,48,68,71,57,24,34,60,77,65,71,88,72,74,78,72,75,57,81,64,74,74,61,75,78,68,79,72,76,77,75,79,77,75,74,75,77,75,73,78,71,81,86,84,133,126,73,74,66,51,46,71,33,43,39,86,56,96,77,54,43,77,41,82,41,73,45,51,76,86,53,89,48,92,64,58,75,72,65,87,84,57,61,64,40,54,36,69,58,52,45,52,50,36,34,47,43,47,14,46,51,51,49,38,34,52,48,28,48,50,43,42,52,52,48,50,51,51,52,52,52,45,50,53,53,49,49,53,49,50,52,52,44,50,53,44,52,51,49,42,50,51,44,57,49,45,47,68,70,57,24,32,59,78,64,69,86,70,72,77,71,75,57,81,64,74,76,62,75,81,70,81,75,78,80,75,81,78,78,81,77,84,84,86,85,83,79,87,78,136

Sequence (290 aa):
MPPWSIYLVGLGDEHKFEHVDIPRDIEYNYVVVPNKVKMVAVGTVVGLLQQIAGLTSIAMKQSLAARDALLRIKEEHTRQIDAKRDEIENLKKLVGVLALGGLLYPTSKMDAVKLKSLPTGFSSEGESSDDDDSRSDGACARGQVMPPWSIYLVGLGDEHKFEHVDIPRDIEYNYVVVPNKVKMVAVGTVVGLLQQIAGLTSIAMKQSLAARDALLRIKEEHTRQIDAKRDEIENLKKLVGVLALGGLLYPTSKMDAVKLKSLPTGFSSEGESSDDDDSRSDGACARGQV

Organism: Rubus argutus (NCBI:txid59490)

Radius of gyration: 38.11 Å; Cα contacts (8 Å, |Δi|>4): 260; chains: 2; bounding box: 134×101×78 Å